Protein AF-A0A535I9R3-F1 (afdb_monomer)

Secondary structure (DSSP, 8-state):
-PPPEEEEE--SHHHHHHHHHHHHTT-S-EEEEEE-SSS-EEE-TT---HHHHHTT-----B----GGGSS-SEEEE-PPP-TTT-TTHHHHHHHHHHTT-EEEE--HHHHHHHHHHHHHHHHHTT--EE-GGGSSTT--HHHIIIII-SS----EEEE---HHHHHHHHHHTTT--HHHHHHHHHHTTSS-SS-HHHHTTHHHHHHHHHHHHHHH-----GGGSEE--GGGGTT---TT-EEEEEEEEEE--SSSS---EEEEEEEEEE-TTSTTTSHHHHHHHHHHHHHHTSPPPP---

Structure (mmCIF, N/CA/C/O backbone):
data_AF-A0A535I9R3-F1
#
_entry.id   AF-A0A535I9R3-F1
#
loop_
_atom_site.group_PDB
_atom_site.id
_atom_site.type_symbol
_atom_site.label_atom_id
_atom_site.label_alt_id
_atom_site.label_comp_id
_atom_site.label_asym_id
_atom_site.label_entity_id
_atom_site.label_seq_id
_atom_site.pdbx_PDB_ins_code
_atom_site.Cartn_x
_atom_site.Cartn_y
_atom_site.Cartn_z
_atom_site.occupancy
_atom_site.B_iso_or_equiv
_atom_site.auth_seq_id
_atom_site.auth_comp_id
_atom_site.auth_asym_id
_atom_site.auth_atom_id
_atom_site.pdbx_PDB_model_num
ATOM 1 N N . MET A 1 1 ? -22.080 13.991 16.538 1.00 54.19 1 MET A N 1
ATOM 2 C CA . MET A 1 1 ? -21.565 12.843 15.757 1.00 54.19 1 MET A CA 1
ATOM 3 C C . MET A 1 1 ? -20.163 12.527 16.248 1.00 54.19 1 MET A C 1
ATOM 5 O O . MET A 1 1 ? -19.372 13.454 16.387 1.00 54.19 1 MET A O 1
ATOM 9 N N . THR A 1 2 ? -19.869 11.272 16.581 1.00 81.12 2 THR A N 1
ATOM 10 C CA . THR A 1 2 ? -18.526 10.846 17.002 1.00 81.12 2 THR A CA 1
ATOM 11 C C . THR A 1 2 ? -17.566 10.904 15.810 1.00 81.12 2 THR A C 1
ATOM 13 O O . THR A 1 2 ? -17.917 10.502 14.702 1.00 81.12 2 THR A O 1
ATOM 16 N N . ARG A 1 3 ? -16.368 11.466 16.008 1.00 90.31 3 ARG A N 1
ATOM 17 C CA . ARG A 1 3 ? -15.337 11.535 14.959 1.00 90.31 3 ARG A CA 1
ATOM 18 C C . ARG A 1 3 ? -14.731 10.141 14.741 1.00 90.31 3 ARG A C 1
ATOM 20 O O . ARG A 1 3 ? -14.378 9.518 15.744 1.00 90.31 3 ARG A O 1
ATOM 27 N N . PRO A 1 4 ? -14.564 9.654 13.496 1.00 95.75 4 PRO A N 1
ATOM 28 C CA . PRO A 1 4 ? -13.945 8.354 13.264 1.00 95.75 4 PRO A CA 1
ATOM 29 C C . PRO A 1 4 ? -12.487 8.331 13.730 1.00 95.75 4 PRO A C 1
ATOM 31 O O . PRO A 1 4 ? -11.730 9.288 13.529 1.00 95.75 4 PRO A O 1
ATOM 34 N N . ARG A 1 5 ? -12.092 7.220 14.345 1.00 98.06 5 ARG A N 1
ATOM 35 C CA . ARG A 1 5 ? -10.779 7.029 14.959 1.00 98.06 5 ARG A CA 1
ATOM 36 C C . ARG A 1 5 ? -9.829 6.297 14.015 1.00 98.06 5 ARG A C 1
ATOM 38 O O . ARG A 1 5 ? -10.184 5.256 13.462 1.00 98.06 5 ARG A O 1
ATOM 45 N N . LEU A 1 6 ? -8.616 6.816 13.857 1.00 98.38 6 LEU A N 1
ATOM 46 C CA . LEU A 1 6 ? -7.577 6.254 12.997 1.00 98.38 6 LEU A CA 1
ATOM 47 C C . LEU A 1 6 ? -6.462 5.610 13.822 1.00 98.38 6 LEU A C 1
ATOM 49 O O . LEU A 1 6 ? -5.937 6.223 14.753 1.00 98.38 6 LEU A O 1
ATOM 53 N N . ALA A 1 7 ? -6.027 4.431 13.391 1.00 98.44 7 ALA A N 1
ATOM 54 C CA . ALA A 1 7 ? -4.745 3.854 13.768 1.00 98.44 7 ALA A CA 1
ATOM 55 C C . ALA A 1 7 ? -3.775 3.949 12.586 1.00 98.44 7 ALA A C 1
ATOM 57 O O . ALA A 1 7 ? -4.049 3.397 11.525 1.00 98.44 7 ALA A O 1
ATOM 58 N N . LEU A 1 8 ? -2.644 4.635 12.752 1.00 98.31 8 LEU A N 1
ATOM 59 C CA . LEU A 1 8 ? -1.597 4.729 11.733 1.00 98.31 8 LEU A CA 1
ATOM 60 C C . LEU A 1 8 ? -0.499 3.706 12.036 1.00 98.31 8 LEU A C 1
ATOM 62 O O . LEU A 1 8 ? 0.242 3.859 13.006 1.00 98.31 8 LEU A O 1
ATOM 66 N N . VAL A 1 9 ? -0.368 2.668 11.214 1.00 97.88 9 VAL A N 1
ATOM 67 C CA . VAL A 1 9 ? 0.670 1.643 11.376 1.00 97.88 9 VAL A CA 1
ATOM 68 C C . VAL A 1 9 ? 1.704 1.818 10.273 1.00 97.88 9 VAL A C 1
ATOM 70 O O . VAL A 1 9 ? 1.450 1.575 9.099 1.00 97.88 9 VAL A O 1
ATOM 73 N N . GLY A 1 10 ? 2.875 2.305 10.675 1.00 95.81 10 GLY A N 1
ATOM 74 C CA . GLY A 1 10 ? 3.864 2.950 9.821 1.00 95.81 10 GLY A CA 1
ATOM 75 C C . GLY A 1 10 ? 3.799 4.475 9.965 1.00 95.81 10 GLY A C 1
ATOM 76 O O . GLY A 1 10 ? 2.743 5.090 9.864 1.00 95.81 10 GLY A O 1
ATOM 77 N N . PHE A 1 11 ? 4.949 5.113 10.197 1.00 95.62 11 PHE A N 1
ATOM 78 C CA . PHE A 1 11 ? 5.037 6.574 10.349 1.00 95.62 11 PHE A CA 1
ATOM 79 C C . PHE A 1 11 ? 6.274 7.160 9.647 1.00 95.62 11 PHE A C 1
ATOM 81 O O . PHE A 1 11 ? 6.992 8.023 10.158 1.00 95.62 11 PHE A O 1
ATOM 88 N N . GLY A 1 12 ? 6.549 6.629 8.451 1.00 92.81 12 GLY A N 1
ATOM 89 C CA . GLY A 1 12 ? 7.593 7.109 7.544 1.00 92.81 12 GLY A CA 1
ATOM 90 C C . GLY A 1 12 ? 7.192 8.386 6.794 1.00 92.81 12 GLY A C 1
ATOM 91 O O . GLY A 1 12 ? 6.404 9.196 7.280 1.00 92.81 12 GLY A O 1
ATOM 92 N N . SER A 1 13 ? 7.722 8.572 5.583 1.00 91.44 13 SER A N 1
ATOM 93 C CA . SER A 1 13 ? 7.412 9.729 4.725 1.00 91.44 13 SER A CA 1
ATOM 94 C C . SER A 1 13 ? 5.908 9.884 4.469 1.00 91.44 13 SER A C 1
ATOM 96 O O . SER A 1 13 ? 5.367 10.967 4.690 1.00 91.44 13 SER A O 1
ATOM 98 N N . VAL A 1 14 ? 5.233 8.795 4.086 1.00 93.19 14 VAL A N 1
ATOM 99 C CA . VAL A 1 14 ? 3.789 8.765 3.804 1.00 93.19 14 VAL A CA 1
ATOM 100 C C . VAL A 1 14 ? 2.970 9.078 5.057 1.00 93.19 14 VAL A C 1
ATOM 102 O O . VAL A 1 14 ? 2.100 9.942 5.013 1.00 93.19 14 VAL A O 1
ATOM 105 N N . GLY A 1 15 ? 3.285 8.452 6.196 1.00 95.50 15 GLY A N 1
ATOM 106 C CA . GLY A 1 15 ? 2.550 8.668 7.450 1.00 95.50 15 GLY A CA 1
ATOM 107 C C . GLY A 1 15 ? 2.677 10.092 7.977 1.00 95.50 15 GLY A C 1
ATOM 108 O O . GLY A 1 15 ? 1.679 10.706 8.348 1.00 95.50 15 GLY A O 1
ATOM 109 N N . ARG A 1 16 ? 3.881 10.672 7.911 1.00 95.94 16 ARG A N 1
ATOM 110 C CA . ARG A 1 16 ? 4.103 12.082 8.261 1.00 95.94 16 ARG A CA 1
ATOM 111 C C . ARG A 1 16 ? 3.396 13.036 7.299 1.00 95.94 16 ARG A C 1
ATOM 113 O O . ARG A 1 16 ? 2.886 14.064 7.734 1.00 95.94 16 ARG A O 1
ATOM 120 N N . ALA A 1 17 ? 3.368 12.729 6.002 1.00 96.12 17 ALA A N 1
ATOM 121 C CA . ALA A 1 17 ? 2.637 13.533 5.022 1.00 96.12 17 ALA A CA 1
ATOM 122 C C . ALA A 1 17 ? 1.123 13.494 5.278 1.00 96.12 17 ALA A C 1
ATOM 124 O O . ALA A 1 17 ? 0.488 14.547 5.301 1.00 96.12 17 ALA A O 1
ATOM 125 N N . LEU A 1 18 ? 0.570 12.309 5.560 1.00 96.62 18 LEU A N 1
ATOM 126 C CA . LEU A 1 18 ? -0.826 12.146 5.960 1.00 96.62 18 LEU A CA 1
ATOM 127 C C . LEU A 1 18 ? -1.132 12.930 7.241 1.00 96.62 18 LEU A C 1
ATOM 129 O O . LEU A 1 18 ? -2.090 13.693 7.258 1.00 96.62 18 LEU A O 1
ATOM 133 N N . ALA A 1 19 ? -0.298 12.818 8.279 1.00 97.25 19 ALA A N 1
ATOM 134 C CA . ALA A 1 19 ? -0.482 13.560 9.526 1.00 97.25 19 ALA A CA 1
ATOM 135 C C . ALA A 1 19 ? -0.514 15.083 9.305 1.00 97.25 19 ALA A C 1
ATOM 137 O O . ALA A 1 19 ? -1.407 15.762 9.808 1.00 97.25 19 ALA A O 1
ATOM 138 N N . ARG A 1 20 ? 0.405 15.619 8.488 1.00 97.56 20 ARG A N 1
ATOM 139 C CA . ARG A 1 20 ? 0.393 17.042 8.105 1.00 97.56 20 ARG A CA 1
ATOM 140 C C . ARG A 1 20 ? -0.879 17.424 7.354 1.00 97.56 20 ARG A C 1
ATOM 142 O O . ARG A 1 20 ? -1.436 18.482 7.619 1.00 97.56 20 ARG A O 1
ATOM 149 N N . MET A 1 21 ? -1.344 16.576 6.437 1.00 96.88 21 MET A N 1
ATOM 150 C CA . MET A 1 21 ? -2.569 16.825 5.679 1.00 96.88 21 MET A CA 1
ATOM 151 C C . MET A 1 21 ? -3.803 16.831 6.587 1.00 96.88 21 MET A C 1
ATOM 153 O O . MET A 1 21 ? -4.637 17.723 6.455 1.00 96.88 21 MET A O 1
ATOM 157 N N . LEU A 1 22 ? -3.909 15.885 7.525 1.00 96.75 22 LEU A N 1
ATOM 158 C CA . LEU A 1 22 ? -5.012 15.822 8.491 1.00 96.75 22 LEU A CA 1
ATOM 159 C C . LEU A 1 22 ? -5.092 17.101 9.335 1.00 96.75 22 LEU A C 1
ATOM 161 O O . LEU A 1 22 ? -6.179 17.653 9.489 1.00 96.75 22 LEU A O 1
ATOM 165 N N . LEU A 1 23 ? -3.947 17.604 9.812 1.00 96.31 23 LEU A N 1
ATOM 166 C CA . LEU A 1 23 ? -3.864 18.871 10.544 1.00 96.31 23 LEU A CA 1
ATOM 167 C C . LEU A 1 23 ? -4.239 20.071 9.666 1.00 96.31 23 LEU A C 1
ATOM 169 O O . LEU A 1 23 ? -5.089 20.870 10.048 1.00 96.31 23 LEU A O 1
ATOM 173 N N . ALA A 1 24 ? -3.637 20.182 8.479 1.00 97.25 24 ALA A N 1
ATOM 174 C CA . ALA A 1 24 ? -3.829 21.327 7.588 1.00 97.25 24 ALA A CA 1
ATOM 175 C C . ALA A 1 24 ? -5.268 21.447 7.067 1.00 97.25 24 ALA A C 1
ATOM 177 O O . ALA A 1 24 ? -5.754 22.549 6.840 1.00 97.25 24 ALA A O 1
ATOM 178 N N . THR A 1 25 ? -5.943 20.315 6.866 1.00 96.56 25 THR A N 1
ATOM 179 C CA . THR A 1 25 ? -7.327 20.271 6.366 1.00 96.56 25 THR A CA 1
ATOM 180 C C . THR A 1 25 ? -8.368 20.240 7.479 1.00 96.56 25 THR A C 1
ATOM 182 O O . THR A 1 25 ? -9.558 20.256 7.179 1.00 96.56 25 THR A O 1
ATOM 185 N N . GLN A 1 26 ? -7.940 20.165 8.747 1.00 93.00 26 GLN A N 1
ATOM 186 C CA . GLN A 1 26 ? -8.820 19.958 9.901 1.00 93.00 26 GLN A CA 1
ATOM 187 C C . GLN A 1 26 ? -9.790 18.786 9.683 1.00 93.00 26 GLN A C 1
ATOM 189 O O . GLN A 1 26 ? -10.975 18.858 10.019 1.00 93.00 26 GLN A O 1
ATOM 194 N N . ALA A 1 27 ? -9.285 17.705 9.080 1.00 92.75 27 ALA A N 1
ATOM 195 C CA . ALA A 1 27 ? -10.104 16.560 8.723 1.00 92.75 27 ALA A CA 1
ATOM 196 C C . ALA A 1 27 ? -10.809 15.996 9.973 1.00 92.75 27 ALA A C 1
ATOM 198 O O . ALA A 1 27 ? -10.215 15.971 11.055 1.00 92.75 27 ALA A O 1
ATOM 199 N N . PRO A 1 28 ? -12.055 15.505 9.856 1.00 94.62 28 PRO A N 1
ATOM 200 C CA . PRO A 1 28 ? -12.894 15.144 11.000 1.00 94.62 28 PRO A CA 1
ATOM 201 C C . PRO A 1 28 ? -12.507 13.799 11.647 1.00 94.62 28 PRO A C 1
ATOM 203 O O . PRO A 1 28 ? -13.370 13.072 12.128 1.00 94.62 28 PRO A O 1
ATOM 206 N N . PHE A 1 29 ? -11.219 13.461 11.665 1.00 95.88 29 PHE A N 1
ATOM 207 C CA . PHE A 1 29 ? -10.666 12.221 12.196 1.00 95.88 29 PHE A CA 1
ATOM 208 C C . PHE A 1 29 ? -9.899 12.463 13.494 1.00 95.88 29 PHE A C 1
ATOM 210 O O . PHE A 1 29 ? -9.306 13.522 13.693 1.00 95.88 29 PHE A O 1
ATOM 217 N N . VAL A 1 30 ? -9.864 11.454 14.361 1.00 96.69 30 VAL A N 1
ATOM 218 C CA . VAL A 1 30 ? -9.026 11.452 15.567 1.00 96.69 30 VAL A CA 1
ATOM 219 C C . VAL A 1 30 ? -8.010 10.329 15.445 1.00 96.69 30 VAL A C 1
ATOM 221 O O . VAL A 1 30 ? -8.388 9.170 15.331 1.00 96.69 30 VAL A O 1
ATOM 224 N N . VAL A 1 31 ? -6.715 10.638 15.466 1.00 97.69 31 VAL A N 1
ATOM 225 C CA . VAL A 1 31 ? -5.682 9.592 15.478 1.00 97.69 31 VAL A CA 1
ATOM 226 C C . VAL A 1 31 ? -5.531 9.081 16.902 1.00 97.69 31 VAL A C 1
ATOM 228 O O . VAL A 1 31 ? -5.131 9.839 17.772 1.00 97.69 31 VAL A O 1
ATOM 231 N N . THR A 1 32 ? -5.854 7.817 17.155 1.00 97.50 32 THR A N 1
ATOM 232 C CA . THR A 1 32 ? -5.803 7.208 18.496 1.00 97.50 32 THR A CA 1
ATOM 233 C C . THR A 1 32 ? -4.629 6.258 18.669 1.00 97.50 32 THR A C 1
ATOM 235 O O . THR A 1 32 ? -4.285 5.910 19.797 1.00 97.50 32 THR A O 1
ATOM 238 N N . ALA A 1 33 ? -3.985 5.854 17.574 1.00 97.50 33 ALA A N 1
ATOM 239 C CA . ALA A 1 33 ? -2.797 5.020 17.609 1.00 97.50 33 ALA A CA 1
ATOM 240 C C . ALA A 1 33 ? -1.810 5.390 16.500 1.00 97.50 33 ALA A C 1
ATOM 242 O O . ALA A 1 33 ? -2.207 5.639 15.361 1.00 97.50 33 ALA A O 1
ATOM 243 N N . ILE A 1 34 ? -0.519 5.376 16.827 1.00 97.25 34 ILE A N 1
ATOM 244 C CA . ILE A 1 34 ? 0.582 5.449 15.863 1.00 97.25 34 ILE A CA 1
ATOM 245 C C . ILE A 1 34 ? 1.589 4.365 16.228 1.00 97.25 34 ILE A C 1
ATOM 247 O O . ILE A 1 34 ? 2.173 4.413 17.306 1.00 97.25 34 ILE A O 1
ATOM 251 N N . GLY A 1 35 ? 1.799 3.401 15.336 1.00 95.31 35 GLY A N 1
ATOM 252 C CA . GLY A 1 35 ? 2.743 2.299 15.502 1.00 95.31 35 GLY A CA 1
ATOM 253 C C . GLY A 1 35 ? 3.875 2.363 14.488 1.00 95.31 35 GLY A C 1
ATOM 254 O O . GLY A 1 35 ? 3.660 2.661 13.316 1.00 95.31 35 GLY A O 1
ATOM 255 N N . THR A 1 36 ? 5.098 2.054 14.907 1.00 92.94 36 THR A N 1
ATOM 256 C CA . THR A 1 36 ? 6.253 1.930 14.011 1.00 92.94 36 THR A CA 1
ATOM 257 C C . THR A 1 36 ? 7.086 0.708 14.372 1.00 92.94 36 THR A C 1
ATOM 259 O O . THR A 1 36 ? 7.098 0.279 15.521 1.00 92.94 36 THR A O 1
ATOM 262 N N . ARG A 1 37 ? 7.839 0.181 13.400 1.00 87.12 37 ARG A N 1
ATOM 263 C CA . ARG A 1 37 ? 8.756 -0.945 13.630 1.00 87.12 37 ARG A CA 1
ATOM 264 C C . ARG A 1 37 ? 9.889 -0.601 14.606 1.00 87.12 37 ARG A C 1
ATOM 266 O O . ARG A 1 37 ? 10.273 -1.446 15.398 1.00 87.12 37 ARG A O 1
ATOM 273 N N . SER A 1 38 ? 10.440 0.613 14.520 1.00 85.62 38 SER A N 1
ATOM 274 C CA . SER A 1 38 ? 11.694 0.978 15.205 1.00 85.62 38 SER A CA 1
ATOM 275 C C . SER A 1 38 ? 11.518 1.847 16.451 1.00 85.62 38 SER A C 1
ATOM 277 O O . SER A 1 38 ? 12.413 1.873 17.280 1.00 85.62 38 SER A O 1
ATOM 279 N N . HIS A 1 39 ? 10.393 2.549 16.600 1.00 87.19 39 HIS A N 1
ATOM 280 C CA . HIS A 1 39 ? 10.160 3.486 17.708 1.00 87.19 39 HIS A CA 1
ATOM 281 C C . HIS A 1 39 ? 8.925 3.095 18.532 1.00 87.19 39 HIS A C 1
ATOM 283 O O . HIS A 1 39 ? 8.289 3.954 19.135 1.00 87.19 39 HIS A O 1
ATOM 289 N N . GLY A 1 40 ? 8.510 1.828 18.489 1.00 91.81 40 GLY A N 1
ATOM 290 C CA . GLY A 1 40 ? 7.310 1.354 19.177 1.00 91.81 40 GLY A CA 1
ATOM 291 C C . GLY A 1 40 ? 6.025 2.057 18.727 1.00 91.81 40 GLY A C 1
ATOM 292 O O . GLY A 1 40 ? 5.919 2.551 17.596 1.00 91.81 40 GLY A O 1
ATOM 293 N N . ALA A 1 41 ? 5.047 2.081 19.626 1.00 94.94 41 ALA A N 1
ATOM 294 C CA . ALA A 1 41 ? 3.708 2.592 19.404 1.00 94.94 41 ALA A CA 1
ATOM 295 C C . ALA A 1 41 ? 3.230 3.508 20.535 1.00 94.94 41 ALA A C 1
ATOM 297 O O . ALA A 1 41 ? 3.499 3.263 21.711 1.00 94.94 41 ALA A O 1
ATOM 298 N N . VAL A 1 42 ? 2.457 4.523 20.159 1.00 95.75 42 VAL A N 1
ATOM 299 C CA . VAL A 1 42 ? 1.692 5.389 21.060 1.00 95.75 42 VAL A CA 1
ATOM 300 C C . VAL A 1 42 ? 0.220 5.091 20.821 1.00 95.75 42 VAL A C 1
ATOM 302 O O . VAL A 1 42 ? -0.219 5.049 19.673 1.00 95.75 42 VAL A O 1
ATOM 305 N N . VAL A 1 43 ? -0.544 4.870 21.890 1.00 95.69 43 VAL A N 1
ATOM 306 C CA . VAL A 1 43 ? -1.984 4.589 21.809 1.00 95.69 43 VAL A CA 1
ATOM 307 C C . VAL A 1 43 ? -2.691 5.360 22.915 1.00 95.69 43 VAL A C 1
ATOM 309 O O . VAL A 1 43 ? -2.363 5.166 24.088 1.00 95.69 43 VAL A O 1
ATOM 312 N N . HIS A 1 44 ? -3.647 6.206 22.533 1.00 94.75 44 HIS A N 1
ATOM 313 C CA . HIS A 1 44 ? -4.385 7.101 23.417 1.00 94.75 44 HIS A CA 1
ATOM 314 C C . HIS A 1 44 ? -5.851 7.225 22.966 1.00 94.75 44 HIS A C 1
ATOM 316 O O . HIS A 1 44 ? -6.138 7.707 21.869 1.00 94.75 44 HIS A O 1
ATOM 322 N N . HIS A 1 45 ? -6.794 6.805 23.819 1.00 91.25 45 HIS A N 1
ATOM 323 C CA . HIS A 1 45 ? -8.231 6.781 23.497 1.00 91.25 45 HIS A CA 1
ATOM 324 C C . HIS A 1 45 ? -8.809 8.171 23.197 1.00 91.25 45 HIS A C 1
ATOM 326 O O . HIS A 1 45 ? -9.682 8.292 22.341 1.00 91.25 45 HIS A O 1
ATOM 332 N N . GLY A 1 46 ? -8.302 9.212 23.869 1.00 90.56 46 GLY A N 1
ATOM 333 C CA . GLY A 1 46 ? -8.720 10.603 23.659 1.00 90.56 46 GLY A CA 1
ATOM 334 C C . GLY A 1 46 ? -8.136 11.256 22.402 1.00 90.56 46 GLY A C 1
ATOM 335 O O . GLY A 1 46 ? -8.455 12.403 22.112 1.00 90.56 46 GLY A O 1
ATOM 336 N N . GLY A 1 47 ? -7.290 10.539 21.656 1.00 94.50 47 GLY A N 1
ATOM 337 C CA . GLY A 1 47 ? -6.571 11.064 20.500 1.00 94.50 47 GLY A CA 1
ATOM 338 C C . GLY A 1 47 ? -5.133 11.469 20.815 1.00 94.50 47 GLY A C 1
ATOM 339 O O . GLY A 1 47 ? -4.772 11.717 21.962 1.00 94.50 47 GLY A O 1
ATOM 340 N N . ILE A 1 48 ? -4.308 11.494 19.778 1.00 94.81 48 ILE A N 1
ATOM 341 C CA . ILE A 1 48 ? -2.890 11.836 19.799 1.00 94.81 48 ILE A CA 1
ATOM 342 C C . ILE A 1 48 ? -2.731 13.189 19.115 1.00 94.81 48 ILE A C 1
ATOM 344 O O . ILE A 1 48 ? -3.215 13.385 17.996 1.00 94.81 48 ILE A O 1
ATOM 348 N N . ASP A 1 49 ? -2.008 14.101 19.759 1.00 94.25 49 ASP A N 1
ATOM 349 C CA . ASP A 1 49 ? -1.622 15.357 19.130 1.00 94.25 49 ASP A CA 1
ATOM 350 C C . ASP A 1 49 ? -0.540 15.104 18.068 1.00 94.25 49 ASP A C 1
ATOM 352 O O . ASP A 1 49 ? 0.630 14.834 18.357 1.00 94.25 49 ASP A O 1
ATOM 356 N N . LEU A 1 50 ? -0.954 15.182 16.803 1.00 95.31 50 LEU A N 1
ATOM 357 C CA . LEU A 1 50 ? -0.068 14.988 15.662 1.00 95.31 50 LEU A CA 1
ATOM 358 C C . LEU A 1 50 ? 1.005 16.077 15.558 1.00 95.31 50 LEU A C 1
ATOM 360 O O . LEU A 1 50 ? 2.052 15.810 14.970 1.00 95.31 50 LEU A O 1
ATOM 364 N N . SER A 1 51 ? 0.777 17.279 16.097 1.00 95.06 51 SER A N 1
ATOM 365 C CA . SER A 1 51 ? 1.756 18.368 16.045 1.00 95.06 51 SER A CA 1
ATOM 366 C C . SER A 1 51 ? 2.987 18.050 16.897 1.00 95.06 51 SER A C 1
ATOM 368 O O . SER A 1 51 ? 4.108 18.186 16.409 1.00 95.06 51 SER A O 1
ATOM 370 N N . LEU A 1 52 ? 2.783 17.490 18.095 1.00 93.00 52 LEU A N 1
ATOM 371 C CA . LEU A 1 52 ? 3.853 17.018 18.980 1.00 93.00 52 LEU A CA 1
ATOM 372 C C . LEU A 1 52 ? 4.642 15.871 18.340 1.00 93.00 52 LEU A C 1
ATOM 374 O O . LEU A 1 52 ? 5.870 15.897 18.277 1.00 93.00 52 LEU A O 1
ATOM 378 N N . ILE A 1 53 ? 3.935 14.890 17.772 1.00 91.88 53 ILE A N 1
ATOM 379 C CA . ILE A 1 53 ? 4.567 13.769 17.065 1.00 91.88 53 ILE A CA 1
ATOM 380 C C . ILE A 1 53 ? 5.418 14.262 15.881 1.00 91.88 53 ILE A C 1
ATOM 382 O O . ILE A 1 53 ? 6.526 13.770 15.661 1.00 91.88 53 ILE A O 1
ATOM 386 N N . LEU A 1 54 ? 4.915 15.221 15.098 1.00 93.31 54 LEU A N 1
ATOM 387 C CA . LEU A 1 54 ? 5.627 15.781 13.945 1.00 93.31 54 LEU A CA 1
ATOM 388 C C . LEU A 1 54 ? 6.808 16.674 14.344 1.00 93.31 54 LEU A C 1
ATOM 390 O O . LEU A 1 54 ? 7.768 16.748 13.577 1.00 93.31 54 LEU A O 1
ATOM 394 N N . ALA A 1 55 ? 6.747 17.313 15.515 1.00 92.94 55 ALA A N 1
ATOM 395 C CA . ALA A 1 55 ? 7.846 18.072 16.109 1.00 92.94 55 ALA A CA 1
ATOM 396 C C . ALA A 1 55 ? 8.954 17.173 16.687 1.00 92.94 55 ALA A C 1
ATOM 398 O O . ALA A 1 55 ? 10.013 17.670 17.060 1.00 92.94 55 ALA A O 1
ATOM 399 N N . GLY A 1 56 ? 8.739 15.852 16.732 1.00 86.00 56 GLY A N 1
ATOM 400 C CA . GLY A 1 56 ? 9.701 14.899 17.279 1.00 86.00 56 GLY A CA 1
ATOM 401 C C . GLY A 1 56 ? 9.669 14.806 18.802 1.00 86.00 56 GLY A C 1
ATOM 402 O O . GLY A 1 56 ? 10.614 14.284 19.386 1.00 86.00 56 GLY A O 1
ATOM 403 N N . THR A 1 57 ? 8.601 15.288 19.446 1.00 82.88 57 THR A N 1
ATOM 404 C CA . THR A 1 57 ? 8.400 15.119 20.887 1.00 82.88 57 THR A CA 1
ATOM 405 C C . THR A 1 57 ? 8.385 13.634 21.233 1.00 82.88 57 THR A C 1
ATOM 407 O O . THR A 1 57 ? 7.665 12.847 20.604 1.00 82.88 57 THR A O 1
ATOM 410 N N . ASP A 1 58 ? 9.174 13.246 22.234 1.00 76.44 58 ASP A N 1
ATOM 411 C CA . ASP A 1 58 ? 9.160 11.871 22.706 1.00 76.44 58 ASP A CA 1
ATOM 412 C C . ASP A 1 58 ? 7.916 11.633 23.562 1.00 76.44 58 ASP A C 1
ATOM 414 O O . ASP A 1 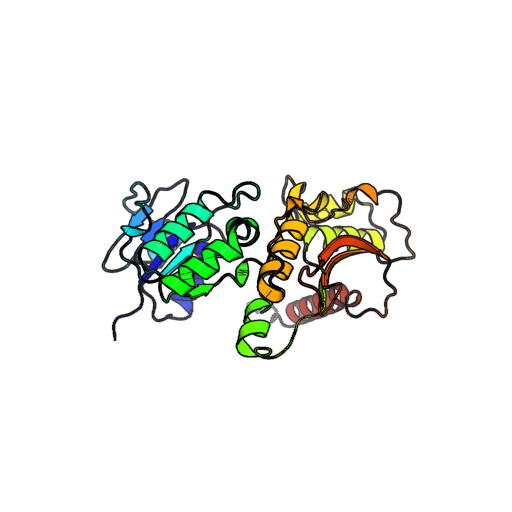58 ? 7.669 12.321 24.552 1.00 76.44 58 ASP A O 1
ATOM 418 N N . LEU A 1 59 ? 7.094 10.683 23.131 1.00 75.62 59 LEU A N 1
ATOM 419 C CA . LEU A 1 59 ? 5.913 10.239 23.860 1.00 75.62 59 LEU A CA 1
ATOM 420 C C . LEU A 1 59 ? 6.179 8.824 24.376 1.00 75.62 59 LEU A C 1
ATOM 422 O O . LEU A 1 59 ? 6.893 8.079 23.703 1.00 75.62 59 LEU A O 1
ATOM 426 N N . PRO A 1 60 ? 5.577 8.407 25.504 1.00 80.00 60 PRO A N 1
ATOM 427 C CA . PRO A 1 60 ? 5.724 7.048 26.011 1.00 80.00 60 PRO A CA 1
ATOM 428 C C . PRO A 1 60 ? 5.384 6.005 24.940 1.00 80.00 60 PRO A C 1
ATOM 430 O O . PRO A 1 60 ? 4.258 5.941 24.437 1.00 80.00 60 PRO A O 1
ATOM 433 N N . ARG A 1 61 ? 6.379 5.191 24.580 1.00 86.00 61 ARG A N 1
ATOM 434 C CA . ARG A 1 61 ? 6.278 4.168 23.535 1.00 86.00 61 ARG A CA 1
ATOM 435 C C . ARG A 1 61 ? 6.180 2.787 24.160 1.00 86.00 61 ARG A C 1
ATOM 437 O O . ARG A 1 61 ? 6.919 2.448 25.076 1.00 86.00 61 ARG A O 1
ATOM 444 N N . ARG A 1 62 ? 5.285 1.972 23.614 1.00 90.12 62 ARG A N 1
ATOM 445 C CA . ARG A 1 62 ? 5.112 0.554 23.956 1.00 90.12 62 ARG A CA 1
ATOM 446 C C . ARG A 1 62 ? 5.247 -0.320 22.717 1.00 90.12 62 ARG A C 1
ATOM 448 O O . ARG A 1 62 ? 5.327 0.190 21.600 1.00 90.12 62 ARG A O 1
ATOM 455 N N . ALA A 1 63 ? 5.260 -1.636 22.898 1.00 91.94 63 ALA A N 1
ATOM 456 C CA . ALA A 1 63 ? 5.076 -2.550 21.776 1.00 91.94 63 ALA A CA 1
ATOM 457 C C . ALA A 1 63 ? 3.753 -2.232 21.056 1.00 91.94 63 ALA A C 1
ATOM 459 O O . ALA A 1 63 ? 2.773 -1.840 21.696 1.00 91.94 63 ALA A O 1
ATOM 460 N N . LEU A 1 64 ? 3.736 -2.371 19.728 1.00 92.25 64 LEU A N 1
ATOM 461 C CA . LEU A 1 64 ? 2.508 -2.256 18.945 1.00 92.25 64 LEU A CA 1
ATOM 462 C C . LEU A 1 64 ? 1.584 -3.415 19.346 1.00 92.25 64 LEU A C 1
ATOM 464 O O . LEU A 1 64 ? 1.967 -4.564 19.121 1.00 92.25 64 LEU A O 1
ATOM 468 N N . PRO A 1 65 ? 0.418 -3.153 19.964 1.00 93.69 65 PRO A N 1
ATOM 469 C CA . PRO A 1 65 ? -0.523 -4.222 20.266 1.00 93.69 65 PRO A CA 1
ATOM 470 C C . PRO A 1 65 ? -1.097 -4.816 18.967 1.00 93.69 65 PRO A C 1
ATOM 472 O O . PRO A 1 65 ? -1.025 -4.164 17.917 1.00 93.69 65 PRO A O 1
ATOM 475 N N . PRO A 1 66 ? -1.693 -6.021 19.029 1.00 95.88 66 PRO A N 1
ATOM 476 C CA . PRO A 1 66 ? -2.472 -6.583 17.927 1.00 95.88 66 PRO A CA 1
ATOM 477 C C . PRO A 1 66 ? -3.492 -5.580 17.386 1.00 95.88 66 PRO A C 1
ATOM 479 O O . PRO A 1 66 ? -4.042 -4.773 18.141 1.00 95.88 66 PRO A O 1
ATOM 482 N N . MET A 1 67 ? -3.792 -5.632 16.084 1.00 97.44 67 MET A N 1
ATOM 483 C CA . MET A 1 67 ? -4.633 -4.593 15.465 1.00 97.44 67 MET A CA 1
ATOM 484 C C . MET A 1 67 ? -6.039 -4.562 16.064 1.00 97.44 67 MET A C 1
ATOM 486 O O . MET A 1 67 ? -6.630 -3.495 16.202 1.00 97.44 67 MET A O 1
ATOM 490 N N . ARG A 1 68 ? -6.539 -5.731 16.477 1.00 94.88 68 ARG A N 1
ATOM 491 C CA . ARG A 1 68 ? -7.837 -5.908 17.142 1.00 94.88 68 ARG A CA 1
ATOM 492 C C . ARG A 1 68 ? -7.969 -5.183 18.486 1.00 94.88 68 ARG A C 1
ATOM 494 O O . ARG A 1 68 ? -9.088 -4.912 18.902 1.00 94.88 68 ARG A O 1
ATOM 501 N N . ASP A 1 69 ? -6.851 -4.864 19.137 1.00 96.31 69 ASP A N 1
ATOM 502 C CA . ASP A 1 69 ? -6.824 -4.211 20.451 1.00 96.31 69 ASP A CA 1
ATOM 503 C C . ASP A 1 69 ? -6.642 -2.686 20.327 1.00 96.31 69 ASP A C 1
ATOM 505 O O . ASP A 1 69 ? -6.620 -1.959 21.324 1.00 96.31 69 ASP A O 1
ATOM 509 N N . LEU A 1 70 ? -6.494 -2.169 19.100 1.00 96.88 70 LEU A N 1
ATOM 510 C CA . LEU A 1 70 ? -6.351 -0.740 18.858 1.00 96.88 70 LEU A CA 1
ATOM 511 C C . LEU A 1 70 ? -7.708 -0.033 18.988 1.00 96.88 70 LEU A C 1
ATOM 513 O O . LEU A 1 70 ? -8.695 -0.464 18.391 1.00 96.88 70 LEU A O 1
ATOM 517 N N . PRO A 1 71 ? -7.783 1.112 19.690 1.00 96.38 71 PRO A N 1
ATOM 518 C CA . PRO A 1 71 ? -9.021 1.868 19.838 1.00 96.38 71 PRO A CA 1
ATOM 519 C C . PRO A 1 71 ? -9.320 2.712 18.591 1.00 96.38 71 PRO A C 1
ATOM 521 O O . PRO A 1 71 ? -9.360 3.944 18.661 1.00 96.38 71 PRO A O 1
ATOM 524 N N . ALA A 1 72 ? -9.508 2.067 17.442 1.00 97.75 72 ALA A N 1
ATOM 525 C CA . ALA A 1 72 ? -9.699 2.719 16.153 1.00 97.75 72 ALA A CA 1
ATOM 526 C C . ALA A 1 72 ? -10.825 2.080 15.331 1.00 97.75 72 ALA A C 1
ATOM 528 O O . ALA A 1 72 ? -11.131 0.902 15.472 1.00 97.75 72 ALA A O 1
ATOM 529 N N . ASP A 1 73 ? -11.424 2.878 14.449 1.00 98.06 73 ASP A N 1
ATOM 530 C CA . ASP A 1 73 ? -12.463 2.438 13.510 1.00 98.06 73 ASP A CA 1
ATOM 531 C C . ASP A 1 73 ? -11.859 2.131 12.127 1.00 98.06 73 ASP A C 1
ATOM 533 O O . ASP A 1 73 ? -12.415 1.368 11.335 1.00 98.06 73 ASP A O 1
ATOM 537 N N . ILE A 1 74 ? -10.703 2.738 11.831 1.00 98.69 74 ILE A N 1
ATOM 538 C CA . ILE A 1 74 ? -9.996 2.626 10.557 1.00 98.69 74 ILE A CA 1
ATOM 539 C C . ILE A 1 74 ? -8.510 2.373 10.825 1.00 98.69 74 ILE A C 1
ATOM 541 O O . ILE A 1 74 ? -7.842 3.173 11.485 1.00 98.69 74 ILE A O 1
ATOM 545 N N . LEU A 1 75 ? -7.976 1.288 10.266 1.00 98.75 75 LEU A N 1
ATOM 546 C CA . LEU A 1 75 ? -6.539 1.054 10.173 1.00 98.75 75 LEU A CA 1
ATOM 547 C C . LEU A 1 75 ? -6.004 1.728 8.906 1.00 98.75 75 LEU A C 1
ATOM 549 O O . LEU A 1 75 ? -6.499 1.488 7.805 1.00 98.75 75 LEU A O 1
ATOM 553 N N . VAL A 1 76 ? -4.954 2.528 9.057 1.00 98.62 76 VAL A N 1
ATOM 554 C CA . VAL A 1 76 ? -4.135 3.040 7.960 1.00 98.62 76 VAL A CA 1
ATOM 555 C C . VAL A 1 76 ? -2.801 2.303 7.979 1.00 98.62 76 VAL A C 1
ATOM 557 O O . VAL A 1 76 ? -1.937 2.576 8.812 1.00 98.62 76 VAL A O 1
ATOM 560 N N . GLU A 1 77 ? -2.641 1.354 7.064 1.00 98.31 77 GLU A N 1
ATOM 561 C CA . GLU A 1 77 ? -1.471 0.486 6.968 1.00 98.31 77 GLU A CA 1
ATOM 562 C C . GLU A 1 77 ? -0.493 1.038 5.916 1.00 98.31 77 GLU A C 1
ATOM 564 O O . GLU A 1 77 ? -0.776 1.113 4.719 1.00 98.31 77 GLU A O 1
ATOM 569 N N . ILE A 1 78 ? 0.661 1.497 6.386 1.00 97.06 78 ILE A N 1
ATOM 570 C CA . ILE A 1 78 ? 1.686 2.192 5.600 1.00 97.06 78 ILE A CA 1
ATOM 571 C C . ILE A 1 78 ? 3.089 1.820 6.100 1.00 97.06 78 ILE A C 1
ATOM 573 O O . ILE A 1 78 ? 4.000 2.656 6.157 1.00 97.06 78 ILE A O 1
ATOM 577 N N . THR A 1 79 ? 3.261 0.563 6.516 1.00 96.44 79 THR A N 1
ATOM 578 C CA . THR A 1 79 ? 4.567 0.025 6.897 1.00 96.44 79 THR A CA 1
ATOM 579 C C . THR A 1 79 ? 5.476 -0.158 5.684 1.00 96.44 79 THR A C 1
ATOM 581 O O . THR A 1 79 ? 5.080 -0.003 4.527 1.00 96.44 79 THR A O 1
ATOM 584 N N . THR A 1 80 ? 6.745 -0.454 5.957 1.00 92.69 80 THR A N 1
ATOM 585 C CA . THR A 1 80 ? 7.716 -0.802 4.922 1.00 92.69 80 THR A CA 1
ATOM 586 C C . THR A 1 80 ? 7.269 -2.047 4.163 1.00 92.69 80 THR A C 1
ATOM 588 O O . THR A 1 80 ? 6.798 -3.014 4.756 1.00 92.69 80 THR A O 1
ATOM 591 N N . LEU A 1 81 ? 7.455 -2.028 2.850 1.00 91.44 81 LEU A N 1
ATOM 592 C CA . LEU A 1 81 ? 7.089 -3.126 1.968 1.00 91.44 81 LEU A CA 1
ATOM 593 C C . LEU A 1 81 ? 8.029 -4.333 2.132 1.00 91.44 81 LEU A C 1
ATOM 595 O O . LEU A 1 81 ? 9.234 -4.193 1.947 1.00 91.44 81 LEU A O 1
ATOM 599 N N . GLU A 1 82 ? 7.463 -5.524 2.328 1.00 91.81 82 GLU A N 1
ATOM 600 C CA . GLU A 1 82 ? 8.107 -6.813 2.033 1.00 91.81 82 GLU A CA 1
ATOM 601 C C . GLU A 1 82 ? 7.354 -7.458 0.858 1.00 91.81 82 GLU A C 1
ATOM 603 O O . GLU A 1 82 ? 6.227 -7.937 1.020 1.00 91.81 82 GLU A O 1
ATOM 608 N N . PRO A 1 83 ? 7.915 -7.432 -0.360 1.00 85.31 83 PRO A N 1
ATOM 609 C CA . PRO A 1 83 ? 7.195 -7.849 -1.554 1.00 85.31 83 PRO A CA 1
ATOM 610 C C . PRO A 1 83 ? 7.018 -9.367 -1.666 1.00 85.31 83 PRO A C 1
ATOM 612 O O . PRO A 1 83 ? 6.180 -9.790 -2.460 1.00 85.31 83 PRO A O 1
ATOM 615 N N . ARG A 1 84 ? 7.768 -10.199 -0.924 1.00 88.06 84 ARG A N 1
ATOM 616 C CA . ARG A 1 84 ? 7.724 -11.673 -1.049 1.00 88.06 84 ARG A CA 1
ATOM 617 C C . ARG A 1 84 ? 6.641 -12.346 -0.224 1.00 88.06 84 ARG A C 1
ATOM 619 O O . ARG A 1 84 ? 6.102 -13.361 -0.641 1.00 88.06 84 ARG A O 1
ATOM 626 N N . THR A 1 85 ? 6.321 -11.793 0.934 1.00 93.62 85 THR A N 1
ATOM 627 C CA . THR A 1 85 ? 5.285 -12.351 1.812 1.00 93.62 85 THR A CA 1
ATOM 628 C C . THR A 1 85 ? 4.125 -11.383 1.995 1.00 93.62 85 THR A C 1
ATOM 630 O O . THR A 1 85 ? 3.007 -11.811 2.245 1.00 93.62 85 THR A O 1
ATOM 633 N N . GLY A 1 86 ? 4.362 -10.078 1.821 1.00 94.88 86 GLY A N 1
ATOM 634 C CA . GLY A 1 86 ? 3.416 -9.041 2.221 1.00 94.88 86 GLY A CA 1
ATOM 635 C C . GLY A 1 86 ? 3.387 -8.810 3.735 1.00 94.88 86 GLY A C 1
ATOM 636 O O . GLY A 1 86 ? 2.635 -7.955 4.189 1.00 94.88 86 GLY A O 1
ATOM 637 N N . GLU A 1 87 ? 4.191 -9.531 4.519 1.00 96.44 87 GLU A N 1
ATOM 638 C CA . GLU A 1 87 ? 4.214 -9.422 5.979 1.00 96.44 87 GLU A CA 1
ATOM 639 C C . GLU A 1 87 ? 5.148 -8.302 6.460 1.00 96.44 87 GLU A C 1
ATOM 641 O O . GLU A 1 87 ? 6.165 -8.034 5.824 1.00 96.44 87 GLU A O 1
ATOM 646 N N . PRO A 1 88 ? 4.846 -7.632 7.586 1.00 96.56 88 PRO A N 1
ATOM 647 C CA . PRO A 1 88 ? 3.726 -7.880 8.508 1.00 96.56 88 PRO A CA 1
ATOM 648 C C . PRO A 1 88 ? 2.401 -7.213 8.091 1.00 96.56 88 PRO A C 1
ATOM 650 O O . PRO A 1 88 ? 1.381 -7.373 8.755 1.00 96.56 88 PRO A O 1
ATOM 653 N N . ALA A 1 89 ? 2.401 -6.431 7.007 1.00 97.88 89 ALA A N 1
ATOM 654 C CA . ALA A 1 89 ? 1.234 -5.668 6.567 1.00 97.88 89 ALA A CA 1
ATOM 655 C C . ALA A 1 89 ? 0.014 -6.553 6.283 1.00 97.88 89 ALA A C 1
ATOM 657 O O . ALA A 1 89 ? -1.112 -6.171 6.590 1.00 97.88 89 ALA A O 1
ATOM 658 N N . LEU A 1 90 ? 0.231 -7.744 5.732 1.00 98.31 90 LEU A N 1
ATOM 659 C CA . LEU A 1 90 ? -0.830 -8.699 5.450 1.00 98.31 90 LEU A CA 1
ATOM 660 C C . LEU A 1 90 ? -1.518 -9.164 6.742 1.00 98.31 90 LEU A C 1
ATOM 662 O O . LEU A 1 90 ? -2.747 -9.108 6.822 1.00 98.31 90 LEU A O 1
ATOM 666 N N . THR A 1 91 ? -0.744 -9.519 7.772 1.00 98.12 91 THR A N 1
ATOM 667 C CA . THR A 1 91 ? -1.273 -9.813 9.113 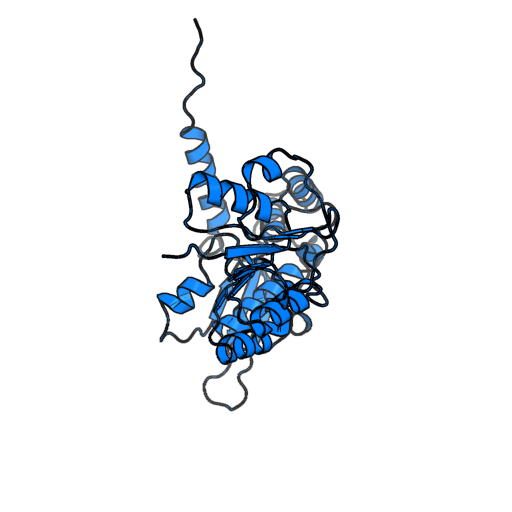1.00 98.12 91 THR A CA 1
ATOM 668 C C . THR A 1 91 ? -2.033 -8.622 9.692 1.00 98.12 91 THR A C 1
ATOM 670 O O . THR A 1 91 ? -3.170 -8.790 10.131 1.00 98.12 91 THR A O 1
ATOM 673 N N . HIS A 1 92 ? -1.478 -7.405 9.619 1.00 98.44 92 HIS A N 1
ATOM 674 C CA . HIS A 1 92 ? -2.165 -6.211 10.122 1.00 98.44 92 HIS A CA 1
ATOM 675 C C . HIS A 1 92 ? -3.549 -6.023 9.477 1.00 98.44 92 HIS A C 1
ATOM 677 O O . HIS A 1 92 ? -4.541 -5.777 10.164 1.00 98.44 92 HIS A O 1
ATOM 683 N N . ILE A 1 93 ? -3.633 -6.161 8.151 1.00 98.69 93 ILE A N 1
ATOM 684 C CA . ILE A 1 93 ? -4.886 -5.975 7.412 1.00 98.69 93 ILE A CA 1
ATOM 685 C C . ILE A 1 93 ? -5.906 -7.057 7.786 1.00 98.69 93 ILE A C 1
ATOM 687 O O . ILE A 1 93 ? -7.068 -6.726 8.030 1.00 98.69 93 ILE A O 1
ATOM 691 N N . ARG A 1 94 ? -5.489 -8.328 7.872 1.00 98.56 94 ARG A N 1
ATOM 692 C CA . ARG A 1 94 ? -6.377 -9.428 8.287 1.00 98.56 94 ARG A CA 1
ATOM 693 C C . ARG A 1 94 ? -6.933 -9.214 9.685 1.00 98.56 94 ARG A C 1
ATOM 695 O O . ARG A 1 94 ? -8.141 -9.332 9.876 1.00 98.56 94 ARG A O 1
ATOM 702 N N . GLU A 1 95 ? -6.075 -8.889 10.649 1.00 98.50 95 GLU A N 1
ATOM 703 C CA . GLU A 1 95 ? -6.498 -8.669 12.032 1.00 98.50 95 GLU A CA 1
ATOM 704 C C . GLU A 1 95 ? -7.479 -7.500 12.142 1.00 98.50 95 GLU A C 1
ATOM 706 O O . GLU A 1 95 ? -8.519 -7.633 12.787 1.00 98.50 95 GLU A O 1
ATOM 711 N N . ALA A 1 96 ? -7.192 -6.379 11.475 1.00 98.69 96 ALA A N 1
ATOM 712 C CA . ALA A 1 96 ? -8.053 -5.200 11.505 1.00 98.69 96 ALA A CA 1
ATOM 713 C C . ALA A 1 96 ? -9.425 -5.461 10.867 1.00 98.69 96 ALA A C 1
ATOM 715 O O . ALA A 1 96 ? -10.453 -5.157 11.476 1.00 98.69 96 ALA A O 1
ATOM 716 N N . LEU A 1 97 ? -9.469 -6.072 9.676 1.00 98.75 97 LEU A N 1
ATOM 717 C CA . LEU A 1 97 ? -10.738 -6.459 9.048 1.00 98.75 97 LEU A CA 1
ATOM 718 C C . LEU A 1 97 ? -11.496 -7.471 9.920 1.00 98.75 97 LEU A C 1
ATOM 720 O O . LEU A 1 97 ? -12.701 -7.328 10.131 1.00 98.75 97 LEU A O 1
ATOM 724 N N . GLY A 1 98 ? -10.789 -8.457 10.480 1.00 98.38 98 GLY A N 1
ATOM 725 C CA . GLY A 1 98 ? -11.340 -9.459 11.392 1.00 98.38 98 GLY A CA 1
ATOM 726 C C . GLY A 1 98 ? -11.998 -8.848 12.632 1.00 98.38 98 GLY A C 1
ATOM 727 O O . GLY A 1 98 ? -13.075 -9.305 13.034 1.00 98.38 98 GLY A O 1
ATOM 728 N N . ALA A 1 99 ? -11.400 -7.780 13.167 1.00 97.94 99 ALA A N 1
ATOM 729 C CA . ALA A 1 99 ? -11.897 -6.982 14.286 1.00 97.94 99 ALA A CA 1
ATOM 730 C C . ALA A 1 99 ? -13.007 -5.979 13.909 1.00 97.94 99 ALA A C 1
ATOM 732 O O . ALA A 1 99 ? -13.519 -5.274 14.772 1.00 97.94 99 ALA A O 1
ATOM 733 N N . GLY A 1 100 ? -13.408 -5.911 12.635 1.00 98.00 100 GLY A N 1
ATOM 734 C CA . GLY A 1 100 ? -14.477 -5.021 12.177 1.00 98.00 100 GLY A CA 1
ATOM 735 C C . GLY A 1 100 ? -14.025 -3.590 11.879 1.00 98.00 100 GLY A C 1
ATOM 736 O O . GLY A 1 100 ? -14.869 -2.700 11.771 1.00 98.00 100 GLY A O 1
ATOM 737 N N . MET A 1 101 ? -12.725 -3.353 11.707 1.00 98.69 101 MET A N 1
ATOM 738 C CA . MET A 1 101 ? -12.200 -2.061 11.262 1.00 98.69 101 MET A CA 1
ATOM 739 C C . MET A 1 101 ? -12.308 -1.929 9.741 1.00 98.69 101 MET A C 1
ATOM 741 O O . MET A 1 101 ? -12.260 -2.909 8.996 1.00 98.69 101 MET A O 1
ATOM 745 N N . HIS A 1 102 ? -12.408 -0.696 9.252 1.00 98.75 102 HIS A N 1
ATOM 746 C CA . HIS A 1 102 ? -12.073 -0.407 7.859 1.00 98.75 102 HIS A CA 1
ATOM 747 C C . HIS A 1 102 ? -10.553 -0.387 7.678 1.00 98.75 102 HIS A C 1
ATOM 749 O O . HIS A 1 102 ? -9.816 -0.094 8.618 1.00 98.75 102 HIS A O 1
ATOM 755 N N . VAL A 1 103 ? -10.077 -0.647 6.462 1.00 98.81 103 VAL A N 1
ATOM 756 C CA . VAL A 1 103 ? -8.647 -0.619 6.147 1.00 98.81 103 VAL A CA 1
ATOM 757 C C . VAL A 1 103 ? -8.376 0.285 4.954 1.00 98.81 103 VAL A C 1
ATOM 759 O O . VAL A 1 103 ? -8.977 0.147 3.887 1.00 98.81 103 VAL A O 1
ATOM 762 N N . VAL A 1 104 ? -7.400 1.173 5.124 1.00 98.31 104 VAL A N 1
ATOM 763 C CA . VAL A 1 104 ? 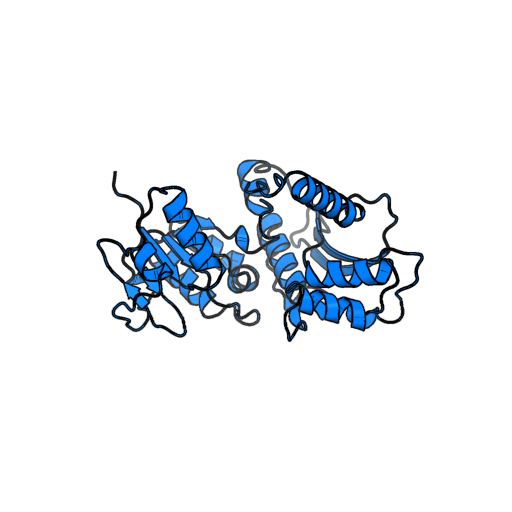-6.742 1.915 4.050 1.00 98.31 104 VAL A CA 1
ATOM 764 C C . VAL A 1 104 ? -5.273 1.504 4.034 1.00 98.31 104 VAL A C 1
ATOM 766 O O . VAL A 1 104 ? -4.626 1.552 5.073 1.00 98.31 104 VAL A O 1
ATOM 769 N N . THR A 1 105 ? -4.716 1.119 2.888 1.00 97.88 105 THR A N 1
ATOM 770 C CA . THR A 1 105 ? -3.290 0.769 2.788 1.00 97.88 105 THR A CA 1
ATOM 771 C C . THR A 1 105 ? -2.600 1.434 1.599 1.00 97.88 105 THR A C 1
ATOM 773 O O . THR A 1 105 ? -3.194 1.620 0.536 1.00 97.88 105 THR A O 1
ATOM 776 N N . ALA A 1 106 ? -1.331 1.802 1.779 1.00 95.44 106 ALA A N 1
ATOM 777 C CA . ALA A 1 106 ? -0.424 2.140 0.675 1.00 95.44 106 ALA A CA 1
ATOM 778 C C . ALA A 1 106 ? 0.576 1.007 0.381 1.00 95.44 106 ALA A C 1
ATOM 780 O O . ALA A 1 106 ? 1.409 1.119 -0.519 1.00 95.44 106 ALA A O 1
ATOM 781 N N . ASN A 1 107 ? 0.504 -0.096 1.126 1.00 95.62 107 ASN A N 1
ATOM 782 C CA . ASN A 1 107 ? 1.390 -1.231 0.964 1.00 95.62 107 ASN A CA 1
ATOM 783 C C . ASN A 1 107 ? 0.867 -2.167 -0.130 1.00 95.62 107 ASN A C 1
ATOM 785 O O . ASN A 1 107 ? -0.184 -2.796 -0.019 1.00 95.62 107 ASN A O 1
ATOM 789 N N . LYS A 1 108 ? 1.631 -2.261 -1.218 1.00 94.75 108 LYS A N 1
ATOM 790 C CA . LYS A 1 108 ? 1.281 -3.097 -2.370 1.00 94.75 108 LYS A CA 1
ATOM 791 C C . LYS A 1 108 ? 1.432 -4.600 -2.107 1.00 94.75 108 LYS A C 1
ATOM 793 O O . LYS A 1 108 ? 0.815 -5.383 -2.818 1.00 94.75 108 LYS A O 1
ATOM 798 N N . GLY A 1 109 ? 2.229 -5.011 -1.117 1.00 95.56 109 GLY A N 1
ATOM 799 C CA . GLY A 1 109 ? 2.533 -6.423 -0.848 1.00 95.56 109 GLY A CA 1
ATOM 800 C C . GLY A 1 109 ? 1.283 -7.272 -0.575 1.00 95.56 109 GLY A C 1
ATOM 801 O O . GLY A 1 109 ? 1.032 -8.212 -1.330 1.00 95.56 109 GLY A O 1
ATOM 802 N N . PRO A 1 110 ? 0.460 -6.920 0.431 1.00 97.19 110 PRO A N 1
ATOM 803 C CA . PRO A 1 110 ? -0.769 -7.650 0.747 1.00 97.19 110 PRO A CA 1
ATOM 804 C C . PRO A 1 110 ? -1.755 -7.706 -0.422 1.00 97.19 110 PRO A C 1
ATOM 806 O O . PRO A 1 110 ? -2.311 -8.760 -0.713 1.00 97.19 110 PRO A O 1
ATOM 809 N N . ILE A 1 111 ? -1.930 -6.593 -1.141 1.00 97.00 111 ILE A N 1
ATOM 810 C CA . ILE A 1 111 ? -2.872 -6.524 -2.265 1.00 97.00 111 ILE A CA 1
ATOM 811 C C . ILE A 1 111 ? -2.378 -7.369 -3.444 1.00 97.00 111 ILE A C 1
ATOM 813 O O . ILE A 1 111 ? -3.156 -8.085 -4.063 1.00 97.00 111 ILE A O 1
ATOM 817 N N . ALA A 1 112 ? -1.079 -7.354 -3.740 1.00 95.19 112 ALA A N 1
ATOM 818 C CA . ALA A 1 112 ? -0.531 -8.169 -4.818 1.00 95.19 112 ALA A CA 1
ATOM 819 C C . ALA A 1 112 ? -0.622 -9.679 -4.534 1.00 95.19 112 ALA A C 1
ATOM 821 O O . ALA A 1 112 ? -0.637 -10.460 -5.477 1.00 95.19 112 ALA A O 1
ATOM 822 N N . ARG A 1 113 ? -0.664 -10.097 -3.262 1.00 95.06 113 ARG A N 1
ATOM 823 C CA . ARG A 1 113 ? -0.583 -11.518 -2.873 1.00 95.06 113 ARG A CA 1
ATOM 824 C C . ARG A 1 113 ? -1.885 -12.143 -2.410 1.00 95.06 113 ARG A C 1
ATOM 826 O O . ARG A 1 113 ? -2.054 -13.345 -2.572 1.00 95.06 113 ARG A O 1
ATOM 833 N N . ALA A 1 114 ? -2.761 -11.352 -1.805 1.00 96.50 114 ALA A N 1
ATOM 834 C CA . ALA A 1 114 ? -3.923 -11.853 -1.085 1.00 96.50 114 ALA A CA 1
ATOM 835 C C . ALA A 1 114 ? -5.181 -11.008 -1.339 1.00 96.50 114 ALA A C 1
ATOM 837 O O . ALA A 1 114 ? -6.102 -11.041 -0.531 1.00 96.50 114 ALA A O 1
ATOM 838 N N . TYR A 1 115 ? -5.252 -10.244 -2.440 1.00 97.38 115 TYR A N 1
ATOM 839 C CA . TYR A 1 115 ? -6.404 -9.371 -2.708 1.00 97.38 115 TYR A CA 1
ATOM 840 C C . TYR A 1 115 ? -7.748 -10.098 -2.586 1.00 97.38 115 TYR A C 1
ATOM 842 O O . TYR A 1 115 ? -8.595 -9.634 -1.834 1.00 97.38 115 TYR A O 1
ATOM 850 N N . ARG A 1 116 ? -7.924 -11.241 -3.262 1.00 96.19 116 ARG A N 1
ATOM 851 C CA . ARG A 1 116 ? -9.188 -11.995 -3.260 1.00 96.19 116 ARG A CA 1
ATOM 852 C C . ARG A 1 116 ? -9.619 -12.400 -1.848 1.00 96.19 116 ARG A C 1
ATOM 854 O O . ARG A 1 116 ? -10.774 -12.224 -1.477 1.00 96.19 116 ARG A O 1
ATOM 861 N N . GLU A 1 117 ? -8.673 -12.895 -1.055 1.00 97.31 117 GLU A N 1
ATOM 862 C CA . GLU A 1 117 ? -8.893 -13.264 0.345 1.00 97.31 117 GLU A CA 1
ATOM 863 C C . GLU A 1 117 ? -9.296 -12.046 1.193 1.00 97.31 117 GLU A C 1
ATOM 865 O O . GLU A 1 117 ? -10.285 -12.085 1.923 1.00 97.31 117 GLU A O 1
ATOM 870 N N . LEU A 1 118 ? -8.547 -10.946 1.077 1.00 98.38 118 LEU A N 1
ATOM 871 C CA . LEU A 1 118 ? -8.776 -9.729 1.853 1.00 98.38 118 LEU A CA 1
ATOM 872 C C . LEU A 1 118 ? -10.082 -9.023 1.463 1.00 98.38 118 LEU A C 1
ATOM 874 O O . LEU A 1 118 ? -10.763 -8.477 2.330 1.00 98.38 118 LEU A O 1
ATOM 878 N N . ASP A 1 119 ? -10.436 -9.034 0.178 1.00 97.81 119 ASP A N 1
ATOM 879 C CA . ASP A 1 119 ? -11.680 -8.470 -0.351 1.00 97.81 119 ASP A CA 1
ATOM 880 C C . ASP A 1 119 ? -12.892 -9.271 0.143 1.00 97.81 119 ASP A C 1
ATOM 882 O O . ASP A 1 119 ? -13.834 -8.691 0.686 1.00 97.81 119 ASP A O 1
ATOM 886 N N . ALA A 1 120 ? -12.816 -10.607 0.087 1.00 98.12 120 ALA A N 1
ATOM 887 C CA . ALA A 1 120 ? -13.837 -11.492 0.642 1.00 98.12 120 ALA A CA 1
ATOM 888 C C . ALA A 1 120 ? -14.003 -11.305 2.160 1.00 98.12 120 ALA A C 1
ATOM 890 O O . ALA A 1 120 ? -15.128 -11.213 2.654 1.00 98.12 120 ALA A O 1
ATOM 891 N N . LEU A 1 121 ? -12.897 -11.189 2.905 1.00 98.56 121 LEU A N 1
ATOM 892 C CA . LEU A 1 121 ? -12.929 -10.924 4.344 1.00 98.56 121 LEU A CA 1
ATOM 893 C C . LEU A 1 121 ? -13.572 -9.565 4.659 1.00 98.56 121 LEU A C 1
ATOM 895 O O . LEU A 1 121 ? -14.410 -9.467 5.559 1.00 98.56 121 LEU A O 1
ATOM 899 N N . ALA A 1 122 ? -13.206 -8.518 3.917 1.00 98.56 122 ALA A N 1
ATOM 900 C CA . ALA A 1 122 ? -13.786 -7.191 4.077 1.00 98.56 122 ALA A CA 1
ATOM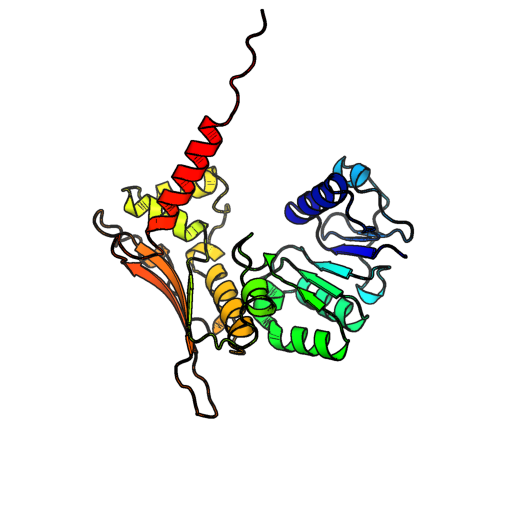 901 C C . ALA A 1 122 ? -15.298 -7.210 3.801 1.00 98.56 122 ALA A C 1
ATOM 903 O O . ALA A 1 122 ? -16.072 -6.690 4.610 1.00 98.56 122 ALA A O 1
ATOM 904 N N . ALA A 1 123 ? -15.727 -7.878 2.725 1.00 98.06 123 ALA A N 1
ATOM 905 C CA . ALA A 1 123 ? -17.136 -8.050 2.383 1.00 98.06 123 ALA A CA 1
ATOM 906 C C . ALA A 1 123 ? -17.909 -8.802 3.480 1.00 98.06 123 ALA A C 1
ATOM 908 O O . ALA A 1 123 ? -18.934 -8.307 3.948 1.00 98.06 123 ALA A O 1
ATOM 909 N N . ALA A 1 124 ? -17.381 -9.931 3.965 1.00 98.50 124 ALA A N 1
ATOM 910 C CA . ALA A 1 124 ? -18.001 -10.728 5.027 1.00 98.50 124 ALA A CA 1
ATOM 911 C C . ALA A 1 124 ? -18.180 -9.948 6.343 1.00 98.50 124 ALA A C 1
ATOM 913 O O . ALA A 1 124 ? -19.109 -10.203 7.106 1.00 98.50 124 ALA A O 1
ATOM 914 N N . LYS A 1 125 ? -17.302 -8.977 6.614 1.00 98.38 125 LYS A N 1
ATOM 915 C CA . LYS A 1 125 ? -17.354 -8.117 7.808 1.00 98.38 125 LYS A CA 1
ATOM 916 C C . LYS A 1 125 ? -18.143 -6.820 7.597 1.00 98.38 125 LYS A C 1
ATOM 918 O O . LYS A 1 125 ? -18.262 -6.026 8.535 1.00 98.38 125 LYS A O 1
ATOM 923 N N . GLY A 1 126 ? -18.647 -6.572 6.385 1.00 98.19 126 GLY A N 1
ATOM 924 C CA . GLY A 1 126 ? -19.284 -5.307 6.016 1.00 98.19 126 GLY A CA 1
ATOM 925 C C . GLY A 1 126 ? -18.328 -4.113 6.113 1.00 98.19 126 GLY A C 1
ATOM 926 O O . GLY A 1 126 ? -18.733 -3.016 6.499 1.00 98.19 126 GLY A O 1
ATOM 927 N N . ARG A 1 127 ? -17.033 -4.320 5.836 1.00 98.44 127 ARG A N 1
ATOM 928 C CA . ARG A 1 127 ? -15.980 -3.301 5.948 1.00 98.44 127 ARG A CA 1
ATOM 929 C C . ARG A 1 127 ? -15.364 -2.964 4.603 1.00 98.44 127 ARG A C 1
ATOM 931 O O . ARG A 1 127 ? -15.387 -3.734 3.654 1.00 98.44 127 ARG A O 1
ATOM 938 N N . LEU A 1 128 ? -14.813 -1.756 4.528 1.00 98.06 128 LEU A N 1
ATOM 939 C CA . LEU A 1 128 ? -14.134 -1.258 3.347 1.00 98.06 128 LEU A CA 1
ATOM 940 C C . LEU A 1 128 ? -12.643 -1.585 3.411 1.00 98.06 128 LEU A C 1
ATOM 942 O O . LEU A 1 128 ? -11.981 -1.260 4.394 1.00 98.06 128 LEU A O 1
ATOM 946 N N . LEU A 1 129 ? -12.127 -2.129 2.312 1.00 98.19 129 LEU A N 1
ATOM 947 C CA . LEU A 1 129 ? -10.704 -2.201 2.002 1.00 98.19 129 LEU A CA 1
ATOM 948 C C . LEU A 1 129 ? -10.396 -1.193 0.881 1.00 98.19 129 LEU A C 1
ATOM 950 O O . LEU A 1 129 ? -11.045 -1.186 -0.172 1.00 98.19 129 LEU A O 1
ATOM 954 N N . ARG A 1 130 ? -9.457 -0.272 1.117 1.00 97.06 130 ARG A N 1
ATOM 955 C CA . ARG A 1 130 ? -9.059 0.781 0.168 1.00 97.06 130 ARG A CA 1
ATOM 956 C C . ARG A 1 130 ? -7.544 0.813 0.017 1.00 97.06 130 ARG A C 1
ATOM 958 O O . ARG A 1 130 ? -6.818 0.785 1.000 1.00 97.06 130 ARG A O 1
ATOM 965 N N . PHE A 1 131 ? -7.069 0.892 -1.221 1.00 96.19 131 PHE A N 1
ATOM 966 C CA . PHE A 1 131 ? -5.647 0.719 -1.534 1.00 96.19 131 PHE A CA 1
ATOM 967 C C . PHE A 1 131 ? -5.196 1.547 -2.744 1.00 96.19 131 PHE A C 1
ATOM 969 O O . PHE A 1 131 ? -4.313 1.144 -3.495 1.00 96.19 131 PHE A O 1
ATOM 976 N N . GLU A 1 132 ? -5.802 2.719 -2.955 1.00 94.94 132 GLU A N 1
ATOM 977 C CA . GLU A 1 132 ? -5.489 3.596 -4.097 1.00 94.94 132 GLU A CA 1
ATOM 978 C C . GLU A 1 132 ? -3.997 3.935 -4.182 1.00 94.94 132 GLU A C 1
ATOM 980 O O . GLU A 1 132 ? -3.390 3.798 -5.237 1.00 94.94 132 GLU A O 1
ATOM 985 N N . ALA A 1 133 ? -3.379 4.232 -3.039 1.00 92.50 133 ALA A N 1
ATOM 986 C CA . ALA A 1 133 ? -1.966 4.587 -2.948 1.00 92.50 133 ALA A CA 1
ATOM 987 C C . ALA A 1 133 ? -0.992 3.430 -3.262 1.00 92.50 133 ALA A C 1
ATOM 989 O O . ALA A 1 133 ? 0.214 3.652 -3.319 1.00 92.50 133 ALA A O 1
ATOM 990 N N . THR A 1 134 ? -1.478 2.200 -3.475 1.00 91.12 134 THR A N 1
ATOM 991 C CA . THR A 1 134 ? -0.620 1.068 -3.874 1.00 91.12 134 THR A CA 1
ATOM 992 C C . THR A 1 134 ? -0.197 1.133 -5.342 1.00 91.12 134 THR A C 1
ATOM 994 O O . THR A 1 134 ? 0.791 0.497 -5.724 1.00 91.12 134 THR A O 1
ATOM 997 N N . LEU A 1 135 ? -0.911 1.909 -6.170 1.00 87.00 135 LEU A N 1
ATOM 998 C CA . LEU A 1 135 ? -0.668 2.035 -7.603 1.00 87.00 135 LEU A CA 1
ATOM 999 C C . LEU A 1 135 ? -0.601 3.488 -8.063 1.00 87.00 135 LEU A C 1
ATOM 1001 O O . LEU A 1 135 ? -1.495 4.279 -7.805 1.00 87.00 135 LEU A O 1
ATOM 1005 N N . ALA A 1 136 ? 0.407 3.781 -8.889 1.00 78.81 136 ALA A N 1
ATOM 1006 C CA . ALA A 1 136 ? 0.485 5.002 -9.695 1.00 78.81 136 ALA A CA 1
ATOM 1007 C C . ALA A 1 136 ? 0.337 6.323 -8.906 1.00 78.81 136 ALA A C 1
ATOM 1009 O O . ALA A 1 136 ? -0.158 7.314 -9.449 1.00 78.81 136 ALA A O 1
ATOM 1010 N N . ASP A 1 137 ? 0.821 6.338 -7.662 1.00 77.50 137 ASP A N 1
ATOM 1011 C CA . ASP A 1 137 ? 0.860 7.484 -6.752 1.00 77.50 137 ASP A CA 1
ATOM 1012 C C . ASP A 1 137 ? -0.517 8.147 -6.554 1.00 77.50 137 ASP A C 1
ATOM 1014 O O . ASP A 1 137 ? -1.302 7.722 -5.711 1.00 77.50 137 ASP A O 1
ATOM 1018 N N . CYS A 1 138 ? -0.815 9.194 -7.331 1.00 74.50 138 CYS A N 1
ATOM 1019 C CA . CYS A 1 138 ? -2.031 10.003 -7.216 1.00 74.50 138 CYS A CA 1
ATOM 1020 C C . CYS A 1 138 ? -3.076 9.707 -8.305 1.00 74.50 138 CYS A C 1
ATOM 1022 O O . CYS A 1 138 ? -4.065 10.434 -8.408 1.00 74.50 138 CYS A O 1
ATOM 1024 N N . LEU A 1 139 ? -2.854 8.716 -9.175 1.00 85.25 139 LEU A N 1
ATOM 1025 C CA . LEU A 1 139 ? -3.803 8.398 -10.243 1.00 85.25 139 LEU A CA 1
ATOM 1026 C C . LEU A 1 139 ? -4.978 7.577 -9.676 1.00 85.25 139 LEU A C 1
ATOM 1028 O O . LEU A 1 139 ? -4.737 6.482 -9.177 1.00 85.25 139 LEU A O 1
ATOM 1032 N N . PRO A 1 140 ? -6.240 8.037 -9.790 1.00 88.38 140 PRO A N 1
ATOM 1033 C CA . PRO A 1 140 ? -7.393 7.305 -9.268 1.00 88.38 140 PRO A CA 1
ATOM 1034 C C . PRO A 1 140 ? -7.757 6.136 -10.195 1.00 88.38 140 PRO A C 1
ATOM 1036 O O . PRO A 1 140 ? -8.641 6.250 -11.039 1.00 88.38 140 PRO A O 1
ATOM 1039 N N . VAL A 1 141 ? -7.065 5.008 -10.066 1.00 90.69 141 VAL A N 1
ATOM 1040 C CA . VAL A 1 141 ? -7.267 3.811 -10.892 1.00 90.69 141 VAL A CA 1
ATOM 1041 C C . VAL A 1 141 ? -8.452 2.991 -10.391 1.00 90.69 141 VAL A C 1
ATOM 1043 O O . VAL A 1 141 ? -9.374 2.694 -11.151 1.00 90.69 141 VAL A O 1
ATOM 1046 N N . PHE A 1 142 ? -8.462 2.627 -9.111 1.00 92.31 142 PHE A N 1
ATOM 1047 C CA . PHE A 1 142 ? -9.509 1.759 -8.570 1.00 92.31 142 PHE A CA 1
ATOM 1048 C C . PHE A 1 142 ? -10.783 2.541 -8.300 1.00 92.31 142 PHE A C 1
ATOM 1050 O O . PHE A 1 142 ? -11.884 2.024 -8.491 1.00 92.31 142 PHE A O 1
ATOM 1057 N N . ASN A 1 143 ? -10.652 3.804 -7.894 1.00 91.38 143 ASN A N 1
ATOM 1058 C CA . ASN A 1 143 ? -11.805 4.677 -7.764 1.00 91.38 143 ASN A CA 1
ATOM 1059 C C . ASN A 1 143 ? -12.525 4.882 -9.101 1.00 91.38 143 ASN A C 1
ATOM 1061 O O . ASN A 1 143 ? -13.750 4.849 -9.120 1.00 91.38 143 ASN A O 1
ATOM 1065 N N . LEU A 1 144 ? -11.793 5.005 -10.215 1.00 89.31 144 LEU A N 1
ATOM 1066 C CA . LEU A 1 144 ? -12.393 5.098 -11.549 1.00 89.31 144 LEU A CA 1
ATOM 1067 C C . LEU A 1 144 ? -13.245 3.861 -11.871 1.00 89.31 144 LEU A C 1
ATOM 1069 O O . LEU A 1 144 ? -14.378 4.001 -12.325 1.00 89.31 144 LEU A O 1
ATOM 1073 N N . ARG A 1 145 ? -12.745 2.651 -11.581 1.00 88.81 145 ARG A N 1
ATOM 1074 C CA . ARG A 1 145 ? -13.519 1.410 -11.760 1.00 88.81 145 ARG A CA 1
ATOM 1075 C C . ARG A 1 145 ? -14.779 1.387 -10.893 1.00 88.81 145 ARG A C 1
ATOM 1077 O O . ARG A 1 145 ? -15.845 1.059 -11.404 1.00 88.81 145 ARG A O 1
ATOM 1084 N N . ARG A 1 146 ? -14.665 1.733 -9.606 1.00 88.12 146 ARG A N 1
ATOM 1085 C CA . ARG A 1 146 ? -15.793 1.684 -8.658 1.00 88.12 146 ARG A CA 1
ATOM 1086 C C . ARG A 1 146 ? -16.854 2.751 -8.932 1.00 88.12 146 ARG A C 1
ATOM 1088 O O . ARG A 1 146 ? -18.035 2.441 -8.879 1.00 88.12 146 ARG A O 1
ATOM 1095 N N . ALA A 1 147 ? -16.440 3.991 -9.184 1.00 89.31 147 ALA A N 1
ATOM 1096 C CA . ALA A 1 147 ? -17.341 5.141 -9.244 1.00 89.31 147 ALA A CA 1
ATOM 1097 C C . ALA A 1 147 ? -17.808 5.478 -10.666 1.00 89.31 147 ALA A C 1
ATOM 1099 O O . ALA A 1 147 ? -18.928 5.944 -10.842 1.00 89.31 147 ALA A O 1
ATOM 1100 N N . SER A 1 148 ? -16.965 5.267 -11.6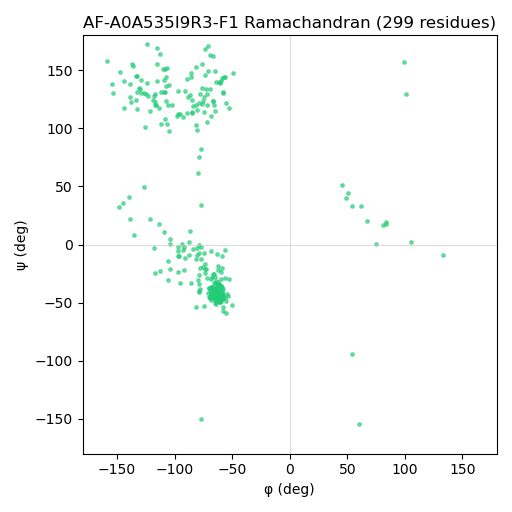81 1.00 89.19 148 SER A N 1
ATOM 1101 C CA . SER A 1 148 ? -17.240 5.741 -13.047 1.00 89.19 148 SER A CA 1
ATOM 1102 C C . SER A 1 148 ? -17.489 4.619 -14.049 1.00 89.19 148 SER A C 1
ATOM 1104 O O . SER A 1 148 ? -18.126 4.856 -15.069 1.00 89.19 148 SER A O 1
ATOM 1106 N N . LEU A 1 149 ? -17.003 3.404 -13.783 1.00 88.81 149 LEU A N 1
ATOM 1107 C CA . LEU A 1 149 ? -17.176 2.249 -14.668 1.00 88.81 149 LEU A CA 1
ATOM 1108 C C . LEU A 1 149 ? -17.772 1.034 -13.928 1.00 88.81 149 LEU A C 1
ATOM 1110 O O . LEU A 1 149 ? -17.223 -0.063 -14.051 1.00 88.81 149 LEU A O 1
ATOM 1114 N N . PRO A 1 150 ? -18.871 1.172 -13.153 1.00 86.81 150 PRO A N 1
ATOM 1115 C CA . PRO A 1 150 ? -19.427 0.055 -12.385 1.00 86.81 150 PRO A CA 1
ATOM 1116 C C . PRO A 1 150 ? -19.918 -1.093 -13.284 1.00 86.81 150 PRO A C 1
ATOM 1118 O O . PRO A 1 150 ? -19.715 -2.253 -12.932 1.00 86.81 150 PRO A O 1
ATOM 1121 N N . LEU A 1 151 ? -20.472 -0.766 -14.460 1.00 89.94 151 LEU A N 1
ATOM 1122 C CA . LEU A 1 151 ? -21.021 -1.715 -15.443 1.00 89.94 151 LEU A CA 1
ATOM 1123 C C . LEU A 1 151 ? -20.046 -2.067 -16.579 1.00 89.94 151 LEU A C 1
ATOM 1125 O O . LEU A 1 151 ? -20.325 -2.945 -17.390 1.00 89.94 151 LEU A O 1
ATOM 1129 N N . GLY A 1 152 ? -18.923 -1.352 -16.679 1.00 86.50 152 GLY A N 1
ATOM 1130 C CA . GLY A 1 152 ? -17.969 -1.532 -17.766 1.00 86.50 152 GLY A CA 1
ATOM 1131 C C . GLY A 1 152 ? -17.096 -2.762 -17.547 1.00 86.50 152 GLY A C 1
ATOM 1132 O O . GLY A 1 152 ? -16.467 -2.903 -16.497 1.00 86.50 152 GLY A O 1
ATOM 1133 N N . GLU A 1 153 ? -16.992 -3.621 -18.559 1.00 86.75 153 GLU A N 1
ATOM 1134 C CA . GLU A 1 153 ? -16.036 -4.722 -18.530 1.00 86.75 153 GLU A CA 1
ATOM 1135 C C . GLU A 1 153 ? -14.650 -4.255 -18.997 1.00 86.75 153 GLU A C 1
ATOM 1137 O O . GLU A 1 153 ? -14.453 -3.824 -20.137 1.00 86.75 153 GLU A O 1
ATOM 1142 N N . ILE A 1 154 ? -13.651 -4.374 -18.120 1.00 87.56 154 ILE A N 1
ATOM 1143 C CA . ILE A 1 154 ? -12.267 -4.037 -18.452 1.00 87.56 154 ILE A CA 1
ATOM 1144 C C . ILE A 1 154 ? -11.631 -5.211 -19.200 1.00 87.56 154 ILE A C 1
ATOM 1146 O O . ILE A 1 154 ? -11.209 -6.201 -18.609 1.00 87.56 154 ILE A O 1
ATOM 1150 N N . ARG A 1 155 ? -11.516 -5.077 -20.525 1.00 86.31 155 ARG A N 1
ATOM 1151 C CA . ARG A 1 155 ? -10.863 -6.083 -21.384 1.00 86.31 155 ARG A CA 1
ATOM 1152 C C . ARG A 1 155 ? -9.338 -6.001 -21.369 1.00 86.31 155 ARG A C 1
ATOM 1154 O O . ARG A 1 155 ? -8.652 -7.008 -21.558 1.00 86.31 155 ARG A O 1
ATOM 1161 N N . ARG A 1 156 ? -8.793 -4.795 -21.180 1.00 85.44 156 ARG A N 1
ATOM 1162 C CA . ARG A 1 156 ? -7.351 -4.549 -21.253 1.00 85.44 156 ARG A CA 1
ATOM 1163 C C . ARG A 1 156 ? -6.919 -3.343 -20.434 1.00 85.44 156 ARG A C 1
ATOM 1165 O O . ARG A 1 156 ? -7.520 -2.277 -20.531 1.00 85.44 156 ARG A O 1
ATOM 1172 N N . VAL A 1 157 ? -5.793 -3.485 -19.739 1.00 85.00 157 VAL A N 1
ATOM 1173 C CA . VAL A 1 157 ? -5.098 -2.391 -19.053 1.00 85.00 157 VAL A CA 1
ATOM 1174 C C . VAL A 1 157 ? -3.671 -2.310 -19.584 1.00 85.00 157 VAL A C 1
ATOM 1176 O O . VAL A 1 157 ? -2.959 -3.310 -19.606 1.00 85.00 157 VAL A O 1
ATOM 1179 N N . ASN A 1 158 ? -3.246 -1.125 -20.027 1.00 83.75 158 ASN A N 1
ATOM 1180 C CA . ASN A 1 158 ? -1.866 -0.870 -20.442 1.00 83.75 158 ASN A CA 1
ATOM 1181 C C . ASN A 1 158 ? -1.348 0.383 -19.738 1.00 83.75 158 ASN A C 1
ATOM 1183 O O . ASN A 1 158 ? -1.988 1.434 -19.798 1.00 83.75 158 ASN A O 1
ATOM 1187 N N . GLY A 1 159 ? -0.170 0.301 -19.125 1.00 79.44 159 GLY A N 1
ATOM 1188 C CA . GLY A 1 159 ? 0.386 1.426 -18.383 1.00 79.44 159 GLY A CA 1
ATOM 1189 C C . GLY A 1 159 ? 1.893 1.351 -18.191 1.00 79.44 159 GLY A C 1
ATOM 1190 O O . GLY A 1 159 ? 2.503 0.2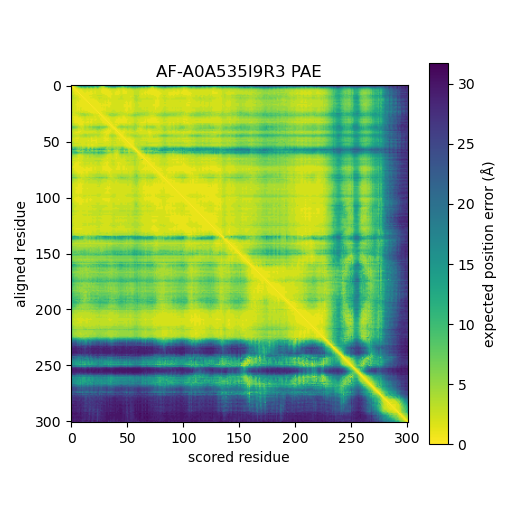87 -18.256 1.00 79.44 159 GLY A O 1
ATOM 1191 N N . ILE A 1 160 ? 2.488 2.516 -17.946 1.00 82.75 160 ILE A N 1
ATOM 1192 C CA . ILE A 1 160 ? 3.856 2.637 -17.440 1.00 82.75 160 ILE A CA 1
ATOM 1193 C C . ILE A 1 160 ? 3.728 2.786 -15.932 1.00 82.75 160 ILE A C 1
ATOM 1195 O O . ILE A 1 160 ? 3.188 3.793 -15.472 1.00 82.75 160 ILE A O 1
ATOM 1199 N N . VAL A 1 161 ? 4.185 1.785 -15.184 1.00 78.94 161 VAL A N 1
ATOM 1200 C CA . VAL A 1 161 ? 3.917 1.698 -13.739 1.00 78.94 161 VAL A CA 1
ATOM 1201 C C . VAL A 1 161 ? 5.178 1.740 -12.862 1.00 78.94 161 VAL A C 1
ATOM 1203 O O . VAL A 1 161 ? 5.039 1.803 -11.646 1.00 78.94 161 VAL A O 1
ATOM 1206 N N . SER A 1 162 ? 6.385 1.787 -13.450 1.00 83.38 162 SER A N 1
ATOM 1207 C CA . SER A 1 162 ? 7.649 2.090 -12.745 1.00 83.38 162 SER A CA 1
ATOM 1208 C C . SER A 1 162 ? 8.220 3.420 -13.242 1.00 83.38 162 SER A C 1
ATOM 1210 O O . SER A 1 162 ? 8.540 3.584 -14.426 1.00 83.38 162 SER A O 1
ATOM 1212 N N . SER A 1 163 ? 8.317 4.390 -12.333 1.00 82.81 163 SER A N 1
ATOM 1213 C CA . SER A 1 163 ? 8.898 5.712 -12.582 1.00 82.81 163 SER A CA 1
ATOM 1214 C C . SER A 1 163 ? 10.407 5.617 -12.816 1.00 82.81 163 SER A C 1
ATOM 1216 O O . SER A 1 163 ? 10.889 6.222 -13.776 1.00 82.81 163 SER A O 1
ATOM 1218 N N . THR A 1 164 ? 11.115 4.810 -12.022 1.00 85.81 164 THR A N 1
ATOM 1219 C CA . THR A 1 164 ? 12.559 4.547 -12.116 1.00 85.81 164 THR A CA 1
ATOM 1220 C C . THR A 1 164 ? 12.951 4.041 -13.500 1.00 85.81 164 THR A C 1
ATOM 1222 O O . THR A 1 164 ? 13.696 4.707 -14.224 1.00 85.81 164 THR A O 1
ATOM 1225 N N . CYS A 1 165 ? 12.367 2.918 -13.934 1.00 83.94 165 CYS A N 1
ATOM 1226 C CA . CYS A 1 165 ? 12.650 2.346 -15.251 1.00 83.94 165 CYS A CA 1
ATOM 1227 C C . CYS A 1 165 ? 12.293 3.319 -16.377 1.00 83.94 165 CYS A C 1
ATOM 1229 O O . CYS A 1 165 ? 13.044 3.485 -17.338 1.00 83.94 165 CYS A O 1
ATOM 1231 N N . ASN A 1 166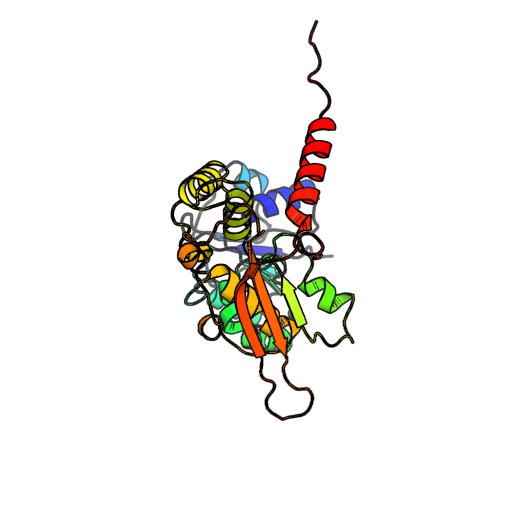 ? 11.149 3.999 -16.265 1.00 84.19 166 ASN A N 1
ATOM 1232 C CA . ASN A 1 166 ? 10.728 4.944 -17.288 1.00 84.19 166 ASN A CA 1
ATOM 1233 C C . ASN A 1 166 ? 11.659 6.157 -17.383 1.00 84.19 166 ASN A C 1
ATOM 1235 O O . ASN A 1 166 ? 11.900 6.640 -18.490 1.00 84.19 166 ASN A O 1
ATOM 1239 N N . PHE A 1 167 ? 12.175 6.657 -16.260 1.00 86.38 167 PHE A N 1
ATOM 1240 C CA . PHE A 1 167 ? 13.141 7.748 -16.254 1.00 86.38 167 PHE A CA 1
ATOM 1241 C C . PHE A 1 167 ? 14.433 7.325 -16.948 1.00 86.38 167 PHE A C 1
ATOM 1243 O O . PHE A 1 167 ? 14.847 7.996 -17.895 1.00 86.38 167 PHE A O 1
ATOM 1250 N N . ILE A 1 168 ? 15.001 6.185 -16.545 1.00 85.50 168 ILE A N 1
ATOM 1251 C CA . ILE A 1 168 ? 16.261 5.665 -17.088 1.00 85.50 168 ILE A CA 1
ATOM 1252 C C . ILE A 1 168 ? 16.145 5.461 -18.601 1.00 85.50 168 ILE A C 1
ATOM 1254 O O . ILE A 1 168 ? 16.888 6.074 -19.366 1.00 85.50 168 ILE A O 1
ATOM 1258 N N . LEU A 1 169 ? 15.132 4.717 -19.058 1.00 82.62 169 LEU A N 1
ATOM 1259 C CA . LEU A 1 169 ? 14.913 4.469 -20.487 1.00 82.62 169 LEU A CA 1
ATOM 1260 C C . LEU A 1 169 ? 14.646 5.763 -21.277 1.00 82.62 169 LEU A C 1
ATOM 1262 O O . LEU A 1 169 ? 15.090 5.903 -22.416 1.00 82.62 169 LEU A O 1
ATOM 1266 N N . SER A 1 170 ? 13.961 6.743 -20.674 1.00 82.06 170 SER A N 1
ATOM 1267 C CA . SER A 1 170 ? 13.753 8.055 -21.305 1.00 82.06 170 SER A CA 1
ATOM 1268 C C . SER A 1 170 ? 15.044 8.852 -21.452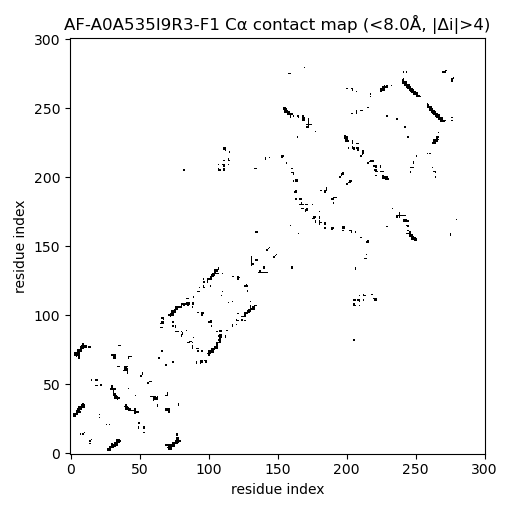 1.00 82.06 170 SER A C 1
ATOM 1270 O O . SER A 1 170 ? 15.175 9.608 -22.412 1.00 82.06 170 SER A O 1
ATOM 1272 N N . SER A 1 171 ? 15.954 8.754 -20.484 1.00 85.25 171 SER A N 1
ATOM 1273 C CA . SER A 1 171 ? 17.261 9.411 -20.532 1.00 85.25 171 SER A CA 1
ATOM 1274 C C . SER A 1 171 ? 18.155 8.750 -21.571 1.00 85.25 171 SER A C 1
ATOM 1276 O O . SER A 1 171 ? 18.741 9.451 -22.393 1.00 85.25 171 SER A O 1
ATOM 1278 N N . CYS A 1 172 ? 18.154 7.419 -21.647 1.00 82.06 172 CYS A N 1
ATOM 1279 C CA . CYS A 1 172 ? 18.905 6.724 -22.683 1.00 82.06 172 CYS A CA 1
ATOM 1280 C C . CYS A 1 172 ? 18.388 7.021 -24.095 1.00 82.06 172 CYS A C 1
ATOM 1282 O O . CYS A 1 172 ? 19.178 7.260 -25.003 1.00 82.06 172 CYS A O 1
ATOM 1284 N N . ALA A 1 173 ? 17.068 7.141 -24.278 1.00 76.12 173 ALA A N 1
ATOM 1285 C CA . ALA A 1 173 ? 16.486 7.578 -25.550 1.00 76.12 173 ALA A CA 1
ATOM 1286 C C . ALA A 1 173 ? 16.897 9.011 -25.958 1.00 76.12 173 ALA A C 1
ATOM 1288 O O . ALA A 1 173 ? 16.754 9.385 -27.120 1.00 76.12 173 ALA A O 1
ATOM 1289 N N . ARG A 1 174 ? 17.393 9.827 -25.016 1.00 82.88 174 ARG A N 1
ATOM 1290 C CA . ARG A 1 174 ? 17.968 11.159 -25.278 1.00 82.88 174 ARG A CA 1
ATOM 1291 C C . ARG A 1 174 ? 19.488 11.137 -25.472 1.00 82.88 174 ARG A C 1
ATOM 1293 O O . ARG A 1 174 ? 20.064 12.193 -25.707 1.00 82.88 174 ARG A O 1
ATOM 1300 N N . GLY A 1 175 ? 20.119 9.967 -25.404 1.00 81.50 175 GLY A N 1
ATOM 1301 C CA . GLY A 1 175 ? 21.546 9.783 -25.654 1.00 81.50 175 GLY A CA 1
ATOM 1302 C C . GLY A 1 175 ? 22.410 9.553 -24.413 1.00 81.50 175 GLY A C 1
ATOM 1303 O O . GLY A 1 175 ? 23.616 9.412 -24.582 1.00 81.50 175 GLY A O 1
ATOM 1304 N N . SER A 1 176 ? 21.843 9.493 -23.202 1.00 84.38 176 SER A N 1
ATOM 1305 C CA . SER A 1 176 ? 22.603 9.109 -22.001 1.00 84.38 176 SER A CA 1
ATOM 1306 C C . SER A 1 176 ? 22.950 7.619 -22.014 1.00 84.38 176 SER A C 1
ATOM 1308 O O . SER A 1 176 ? 22.168 6.799 -22.502 1.00 84.38 176 SER A O 1
ATOM 1310 N N . THR A 1 177 ? 24.074 7.237 -21.412 1.00 87.56 177 THR A N 1
ATOM 1311 C CA . THR A 1 177 ? 24.310 5.818 -21.120 1.00 87.56 177 THR A CA 1
ATOM 1312 C C . THR A 1 177 ? 23.348 5.340 -20.025 1.00 87.56 177 THR A C 1
ATOM 1314 O O . THR A 1 177 ? 22.732 6.143 -19.317 1.00 87.56 177 THR A O 1
ATOM 1317 N N . PHE A 1 178 ? 23.179 4.023 -19.887 1.00 85.19 178 PHE A N 1
ATOM 1318 C CA . PHE A 1 178 ? 22.366 3.463 -18.804 1.00 85.19 178 PHE A CA 1
ATOM 1319 C C . PHE A 1 178 ? 22.941 3.818 -17.425 1.00 85.19 178 PHE A C 1
ATOM 1321 O O . PHE A 1 178 ? 22.183 4.187 -16.532 1.00 85.19 178 PHE A O 1
ATOM 1328 N N . ALA A 1 179 ? 24.269 3.751 -17.275 1.00 88.81 179 ALA A N 1
ATOM 1329 C CA . ALA A 1 179 ? 24.962 4.071 -16.030 1.00 88.81 179 ALA A CA 1
ATOM 1330 C C . ALA A 1 179 ? 24.739 5.534 -15.620 1.00 88.81 179 ALA A C 1
ATOM 1332 O O . ALA A 1 179 ? 24.319 5.788 -14.493 1.00 88.81 179 ALA A O 1
ATOM 1333 N N . ASP A 1 180 ? 24.900 6.479 -16.553 1.00 90.56 180 ASP A N 1
ATOM 1334 C CA . ASP A 1 180 ? 24.671 7.904 -16.274 1.00 90.56 180 ASP A CA 1
ATOM 1335 C C . ASP A 1 180 ? 23.210 8.172 -15.909 1.00 90.56 180 ASP A C 1
ATOM 1337 O O . ASP A 1 180 ? 22.906 8.911 -14.975 1.00 90.56 180 ASP A O 1
ATOM 1341 N N . ALA A 1 181 ? 22.279 7.552 -16.641 1.00 90.19 181 ALA A N 1
ATOM 1342 C CA . ALA A 1 181 ? 20.853 7.706 -16.395 1.00 90.19 181 ALA A CA 1
ATOM 1343 C C . ALA A 1 181 ? 20.430 7.138 -15.031 1.00 90.19 181 ALA A C 1
ATOM 1345 O O . ALA A 1 181 ? 19.574 7.731 -14.371 1.00 90.19 181 ALA A O 1
ATOM 1346 N N . LEU A 1 182 ? 21.018 6.013 -14.613 1.00 89.19 182 LEU A N 1
ATOM 1347 C CA . LEU A 1 182 ? 20.796 5.427 -13.295 1.00 89.19 182 LEU A CA 1
ATOM 1348 C C . LEU A 1 182 ? 21.399 6.303 -12.192 1.00 89.19 182 LEU A C 1
ATOM 1350 O O . LEU A 1 182 ? 20.698 6.628 -11.236 1.00 89.19 182 LEU A O 1
ATOM 1354 N N . SER A 1 183 ? 22.648 6.742 -12.357 1.00 91.81 183 SER A N 1
ATOM 1355 C CA . SER A 1 183 ? 23.316 7.634 -11.405 1.00 91.81 183 SER A CA 1
ATOM 1356 C C . SER A 1 183 ? 22.531 8.933 -11.215 1.00 91.81 183 SER A C 1
ATOM 1358 O O . SER A 1 183 ? 22.344 9.397 -10.091 1.00 91.81 183 SER A O 1
ATOM 1360 N N . GLU A 1 184 ? 22.014 9.512 -12.299 1.00 91.94 184 GLU A N 1
ATOM 1361 C CA . GLU A 1 184 ? 21.170 10.704 -12.230 1.00 91.94 184 GLU A CA 1
ATOM 1362 C C . GLU A 1 184 ? 19.828 10.414 -11.547 1.00 91.94 184 GLU A C 1
ATOM 1364 O O . GLU A 1 184 ? 19.352 11.222 -10.749 1.00 91.94 184 GLU A O 1
ATOM 1369 N N . ALA A 1 185 ? 19.214 9.256 -11.812 1.00 90.56 185 ALA A N 1
ATOM 1370 C CA . ALA A 1 185 ? 17.988 8.853 -11.128 1.00 90.56 185 ALA A CA 1
ATOM 1371 C C . ALA A 1 185 ? 18.200 8.736 -9.610 1.00 90.56 185 ALA A C 1
ATOM 1373 O O . ALA A 1 185 ? 17.351 9.199 -8.849 1.00 90.56 185 ALA A O 1
ATOM 1374 N N . GLN A 1 186 ? 19.330 8.179 -9.168 1.00 91.88 186 GLN A N 1
ATOM 1375 C CA . GLN A 1 186 ? 19.689 8.085 -7.749 1.00 91.88 186 GLN A CA 1
ATOM 1376 C C . GLN A 1 186 ? 19.942 9.467 -7.141 1.00 91.88 186 GLN A C 1
ATOM 1378 O O . GLN A 1 186 ? 19.386 9.795 -6.094 1.00 91.88 186 GLN A O 1
ATOM 1383 N N . ARG A 1 187 ? 20.690 10.332 -7.838 1.00 92.62 187 ARG A N 1
ATOM 1384 C CA . ARG A 1 187 ? 20.961 11.709 -7.396 1.00 92.62 187 ARG A CA 1
ATOM 1385 C C . ARG A 1 187 ? 19.684 12.537 -7.226 1.00 92.62 187 ARG A C 1
ATOM 1387 O O . ARG A 1 187 ? 19.591 13.362 -6.321 1.00 92.62 187 ARG A O 1
ATOM 1394 N N . LEU A 1 188 ? 18.695 12.328 -8.095 1.00 90.06 188 LEU A N 1
ATOM 1395 C CA . LEU A 1 188 ? 17.386 12.982 -8.022 1.00 90.06 188 LEU A CA 1
ATOM 1396 C C . LEU A 1 188 ? 16.427 12.331 -7.008 1.00 90.06 188 LEU A C 1
ATOM 1398 O O . LEU A 1 188 ? 15.304 12.816 -6.859 1.00 90.06 188 LEU A O 1
ATOM 1402 N N . GLY A 1 189 ? 16.829 11.237 -6.351 1.00 85.88 189 GLY A N 1
ATOM 1403 C CA . GLY A 1 189 ? 15.972 10.459 -5.451 1.00 85.88 189 GLY A CA 1
ATOM 1404 C C . GLY A 1 189 ? 14.819 9.745 -6.163 1.00 85.88 189 GLY A C 1
ATOM 1405 O O . GLY A 1 189 ? 13.815 9.421 -5.537 1.00 85.88 189 GLY A O 1
ATOM 1406 N N . ILE A 1 190 ? 14.927 9.548 -7.480 1.00 86.62 190 ILE A N 1
ATOM 1407 C CA . ILE A 1 190 ? 13.965 8.777 -8.279 1.00 86.62 190 ILE A CA 1
ATOM 1408 C C . ILE A 1 190 ? 14.216 7.279 -8.093 1.00 86.62 190 ILE A C 1
ATOM 1410 O O . ILE A 1 190 ? 13.259 6.519 -8.012 1.00 86.62 190 ILE A O 1
ATOM 1414 N N . ALA A 1 191 ? 15.485 6.872 -8.046 1.00 87.62 191 ALA A N 1
ATOM 1415 C CA . ALA A 1 191 ? 15.905 5.502 -7.781 1.00 87.62 191 ALA A CA 1
ATOM 1416 C C . ALA A 1 191 ? 16.510 5.396 -6.376 1.00 87.62 191 ALA A C 1
ATOM 1418 O O . ALA A 1 191 ? 17.212 6.307 -5.933 1.00 87.62 191 ALA A O 1
ATOM 1419 N N . GLU A 1 192 ? 16.276 4.275 -5.699 1.00 85.50 192 GLU A N 1
ATOM 1420 C CA . GLU A 1 192 ? 16.953 3.951 -4.441 1.00 85.50 192 GLU A CA 1
ATOM 1421 C C . GLU A 1 192 ? 18.422 3.549 -4.681 1.00 85.50 192 GLU A C 1
ATOM 1423 O O . GLU A 1 192 ? 18.858 3.316 -5.815 1.00 85.50 192 GLU A O 1
ATOM 1428 N N . ALA A 1 193 ? 19.200 3.467 -3.598 1.00 84.81 193 ALA A N 1
ATOM 1429 C CA . ALA A 1 193 ? 20.591 3.014 -3.656 1.00 84.81 193 ALA A CA 1
ATOM 1430 C C . ALA A 1 193 ? 20.703 1.593 -4.238 1.00 84.81 193 ALA A C 1
ATOM 1432 O O . ALA A 1 193 ? 21.571 1.348 -5.073 1.00 84.81 193 ALA A O 1
ATOM 1433 N N . ASP A 1 194 ? 19.781 0.698 -3.862 1.00 86.25 194 ASP A N 1
ATOM 1434 C CA . ASP A 1 194 ? 19.578 -0.596 -4.517 1.00 86.25 194 ASP A CA 1
ATOM 1435 C C . ASP A 1 194 ? 18.299 -0.566 -5.385 1.00 86.25 194 ASP A C 1
ATOM 1437 O O . ASP A 1 194 ? 17.192 -0.751 -4.877 1.00 86.25 194 ASP A O 1
ATOM 1441 N N . PRO A 1 195 ? 18.415 -0.339 -6.706 1.00 84.94 195 PRO A N 1
ATOM 1442 C CA . PRO A 1 195 ? 17.274 -0.237 -7.614 1.00 84.94 195 PRO A CA 1
ATOM 1443 C C . PRO A 1 195 ? 16.807 -1.602 -8.156 1.00 84.94 195 PRO A C 1
ATOM 1445 O O . PRO A 1 195 ? 16.032 -1.643 -9.116 1.00 84.94 195 PRO A O 1
ATOM 1448 N N . ARG A 1 196 ? 17.281 -2.734 -7.611 1.00 86.12 196 ARG A N 1
ATOM 1449 C CA . ARG A 1 196 ? 17.042 -4.077 -8.174 1.00 86.12 196 ARG A CA 1
ATOM 1450 C C . ARG A 1 196 ? 15.565 -4.388 -8.403 1.00 86.12 196 ARG A C 1
ATOM 1452 O O . ARG A 1 196 ? 15.197 -4.870 -9.474 1.00 86.12 196 ARG A O 1
ATOM 1459 N N . ASN A 1 197 ? 14.713 -4.060 -7.434 1.00 83.81 197 ASN A N 1
ATOM 1460 C CA . ASN A 1 197 ? 13.269 -4.302 -7.520 1.00 83.81 197 ASN A CA 1
ATOM 1461 C C . ASN A 1 197 ? 12.610 -3.592 -8.712 1.00 83.81 197 ASN A C 1
ATOM 1463 O O . ASN A 1 197 ? 11.698 -4.148 -9.332 1.00 83.81 197 ASN A O 1
ATOM 1467 N N . ASP A 1 198 ? 13.077 -2.390 -9.049 1.00 84.94 198 ASP A N 1
ATOM 1468 C CA . ASP A 1 198 ? 12.638 -1.669 -10.239 1.00 84.94 198 ASP A CA 1
ATOM 1469 C C . ASP A 1 198 ? 13.235 -2.288 -11.503 1.00 84.94 198 ASP A C 1
ATOM 1471 O O . ASP A 1 198 ? 12.496 -2.623 -12.429 1.00 84.94 198 ASP A O 1
ATOM 1475 N N . LEU A 1 199 ? 14.560 -2.461 -11.547 1.00 82.94 199 LEU A N 1
ATOM 1476 C CA . LEU A 1 199 ? 15.275 -2.810 -12.777 1.00 82.94 199 LEU A CA 1
ATOM 1477 C C . LEU A 1 199 ? 15.010 -4.239 -13.263 1.00 82.94 199 LEU A C 1
ATOM 1479 O O . LEU A 1 199 ? 14.914 -4.455 -14.475 1.00 82.94 199 LEU A O 1
ATOM 1483 N N . GLU A 1 200 ? 14.876 -5.197 -12.345 1.00 84.12 200 GLU A N 1
ATOM 1484 C CA . GLU A 1 200 ? 14.486 -6.586 -12.639 1.00 84.12 200 GLU A CA 1
ATOM 1485 C C . GLU A 1 200 ? 12.972 -6.747 -12.813 1.00 84.12 200 GLU A C 1
ATOM 1487 O O . GLU A 1 200 ? 12.474 -7.797 -13.230 1.00 84.12 200 GLU A O 1
ATOM 1492 N N . GLY A 1 201 ? 12.227 -5.692 -12.502 1.00 81.69 201 GLY A N 1
ATOM 1493 C CA . GLY A 1 201 ? 10.821 -5.594 -12.805 1.00 81.69 201 GLY A CA 1
ATOM 1494 C C . GLY A 1 201 ? 9.862 -6.253 -11.821 1.00 81.69 201 GLY A C 1
ATOM 1495 O O . GLY A 1 201 ? 8.701 -6.493 -12.164 1.00 81.69 201 GLY A O 1
ATOM 1496 N N . HIS A 1 202 ? 10.320 -6.514 -10.599 1.00 86.56 202 HIS A N 1
ATOM 1497 C CA . HIS A 1 202 ? 9.480 -7.017 -9.511 1.00 86.56 202 HIS A CA 1
ATOM 1498 C C . HIS A 1 202 ? 8.397 -6.008 -9.122 1.00 86.56 202 HIS A C 1
ATOM 1500 O O . HIS A 1 202 ? 7.239 -6.388 -8.955 1.00 86.56 202 HIS A O 1
ATOM 1506 N N . ASP A 1 203 ? 8.731 -4.712 -9.054 1.00 87.25 203 ASP A N 1
ATOM 1507 C CA . ASP A 1 203 ? 7.756 -3.669 -8.706 1.00 87.25 203 ASP A CA 1
ATOM 1508 C C . ASP A 1 203 ? 6.596 -3.613 -9.710 1.00 87.25 203 ASP A C 1
ATOM 1510 O O . ASP A 1 203 ? 5.431 -3.670 -9.313 1.00 87.25 203 ASP A O 1
ATOM 1514 N N . ALA A 1 204 ? 6.875 -3.581 -11.017 1.00 86.38 204 ALA A N 1
ATOM 1515 C CA . ALA A 1 204 ? 5.780 -3.545 -11.982 1.00 86.38 204 ALA A CA 1
ATOM 1516 C C . ALA A 1 204 ? 5.046 -4.873 -12.127 1.00 86.38 204 ALA A C 1
ATOM 1518 O O . ALA A 1 204 ? 3.883 -4.839 -12.521 1.00 86.38 204 ALA A O 1
ATOM 1519 N N . ALA A 1 205 ? 5.674 -6.013 -11.827 1.00 89.00 205 ALA A N 1
ATOM 1520 C CA . ALA A 1 205 ? 4.960 -7.283 -11.757 1.00 89.00 205 ALA A CA 1
ATOM 1521 C C . ALA A 1 205 ? 3.936 -7.269 -10.618 1.00 89.00 205 ALA A C 1
ATOM 1523 O O . ALA A 1 205 ? 2.766 -7.562 -10.857 1.00 89.00 205 ALA A O 1
ATOM 1524 N N . ALA A 1 206 ? 4.325 -6.809 -9.424 1.00 90.81 206 ALA A N 1
ATOM 1525 C CA . ALA A 1 206 ? 3.391 -6.615 -8.317 1.00 90.81 206 ALA A CA 1
ATOM 1526 C C . ALA A 1 206 ? 2.259 -5.649 -8.705 1.00 90.81 206 ALA A C 1
ATOM 1528 O O . ALA A 1 206 ? 1.084 -5.955 -8.517 1.00 90.81 206 ALA A O 1
ATOM 1529 N N . LYS A 1 207 ? 2.583 -4.516 -9.340 1.00 90.88 207 LYS A N 1
ATOM 1530 C CA . LYS A 1 207 ? 1.570 -3.548 -9.788 1.00 90.88 207 LYS A CA 1
ATOM 1531 C C . LYS A 1 207 ? 0.637 -4.109 -10.867 1.00 90.88 207 LYS A C 1
ATOM 1533 O O . LYS A 1 207 ? -0.563 -3.854 -10.835 1.00 90.88 207 LYS A O 1
ATOM 1538 N N . ALA A 1 208 ? 1.167 -4.878 -11.815 1.00 90.19 208 ALA A N 1
ATOM 1539 C CA . ALA A 1 208 ? 0.374 -5.528 -12.857 1.00 90.19 208 ALA A CA 1
ATOM 1540 C C . ALA A 1 208 ? -0.545 -6.617 -12.285 1.00 90.19 208 ALA A C 1
ATOM 1542 O O . ALA A 1 208 ? -1.685 -6.734 -12.730 1.00 90.19 208 ALA A O 1
ATOM 1543 N N . THR A 1 209 ? -0.071 -7.342 -11.269 1.00 91.75 209 THR A N 1
ATOM 1544 C CA . THR A 1 209 ? -0.856 -8.322 -10.504 1.00 91.75 209 THR A CA 1
ATOM 1545 C C . THR A 1 209 ? -2.038 -7.644 -9.825 1.00 91.75 209 THR A C 1
ATOM 1547 O O . THR A 1 209 ? -3.175 -8.055 -10.023 1.00 91.75 209 THR A O 1
ATOM 1550 N N . ILE A 1 210 ? -1.798 -6.533 -9.117 1.00 93.69 210 ILE A N 1
ATOM 1551 C CA . ILE A 1 210 ? -2.872 -5.755 -8.485 1.00 93.69 210 ILE A CA 1
ATOM 1552 C C . ILE A 1 210 ? -3.887 -5.276 -9.531 1.00 93.69 210 ILE A C 1
ATOM 1554 O O . ILE A 1 210 ? -5.088 -5.419 -9.327 1.00 93.69 210 ILE A O 1
ATOM 1558 N N . LEU A 1 211 ? -3.433 -4.731 -10.666 1.00 92.56 211 LEU A N 1
ATOM 1559 C CA . LEU A 1 211 ? -4.339 -4.298 -11.736 1.00 92.56 211 LEU A CA 1
ATOM 1560 C C . LEU A 1 211 ? -5.199 -5.451 -12.257 1.00 92.56 211 LEU A C 1
ATOM 1562 O O . LEU A 1 211 ? -6.397 -5.269 -12.436 1.00 92.56 211 LEU A O 1
ATOM 1566 N N . ALA A 1 212 ? -4.608 -6.617 -12.509 1.00 91.69 212 ALA A N 1
ATOM 1567 C CA . ALA A 1 212 ? -5.338 -7.759 -13.044 1.00 91.69 212 ALA A CA 1
ATOM 1568 C C . ALA A 1 212 ? -6.318 -8.347 -12.025 1.00 91.69 212 ALA A C 1
ATOM 1570 O O . ALA A 1 212 ? -7.482 -8.547 -12.360 1.00 91.69 212 ALA A O 1
ATOM 1571 N N . ASN A 1 213 ? -5.887 -8.546 -10.781 1.00 92.75 213 ASN A N 1
ATOM 1572 C CA . ASN A 1 213 ? -6.735 -9.102 -9.731 1.00 92.75 213 ASN A CA 1
ATOM 1573 C C . ASN A 1 213 ? -7.893 -8.158 -9.393 1.00 92.75 213 ASN A C 1
ATOM 1575 O O . ASN A 1 213 ? -9.036 -8.590 -9.340 1.00 92.75 213 ASN A O 1
ATOM 1579 N N . VAL A 1 214 ? -7.629 -6.859 -9.235 1.00 92.75 214 VAL A N 1
ATOM 1580 C CA . VAL A 1 214 ? -8.659 -5.902 -8.798 1.00 92.75 214 VAL A CA 1
ATOM 1581 C C . VAL A 1 214 ? -9.599 -5.495 -9.931 1.00 92.75 214 VAL A C 1
ATOM 1583 O O . VAL A 1 214 ? -10.795 -5.324 -9.718 1.00 92.75 214 VAL A O 1
ATOM 1586 N N . LEU A 1 215 ? -9.078 -5.272 -11.141 1.00 91.56 215 LEU A N 1
ATOM 1587 C CA . LEU A 1 215 ? -9.893 -4.748 -12.243 1.00 91.56 215 LEU A CA 1
ATOM 1588 C C . LEU A 1 215 ? -10.515 -5.847 -13.101 1.00 91.56 215 LEU A C 1
ATOM 1590 O O . LEU A 1 215 ? -11.478 -5.574 -13.818 1.00 91.56 215 LEU A O 1
ATOM 1594 N N . MET A 1 216 ? -9.937 -7.048 -13.074 1.00 89.44 216 MET A N 1
ATOM 1595 C CA . MET A 1 216 ? -10.271 -8.128 -13.997 1.00 89.44 216 MET A CA 1
ATOM 1596 C C . MET A 1 216 ? -10.426 -9.487 -13.303 1.00 89.44 216 MET A C 1
ATOM 1598 O O . MET A 1 216 ? -10.556 -10.468 -14.026 1.00 89.44 216 MET A O 1
ATOM 1602 N N . ASP A 1 217 ? -10.423 -9.556 -11.967 1.00 90.00 217 ASP A N 1
ATOM 1603 C CA . ASP A 1 217 ? -10.644 -10.786 -11.186 1.00 90.00 217 ASP A CA 1
ATOM 1604 C C . ASP A 1 217 ? -9.760 -11.967 -11.634 1.00 90.00 217 ASP A C 1
ATOM 1606 O O . ASP A 1 217 ? -10.224 -13.078 -11.866 1.00 90.00 217 ASP A O 1
ATOM 1610 N N . ALA A 1 218 ? -8.474 -11.690 -11.873 1.00 89.12 218 ALA A N 1
ATOM 1611 C CA . ALA A 1 218 ? -7.555 -12.655 -12.479 1.00 89.12 218 ALA A CA 1
ATOM 1612 C C . ALA A 1 218 ? -7.022 -13.740 -11.527 1.00 89.12 218 ALA A C 1
ATOM 1614 O O . ALA A 1 218 ? -6.547 -14.762 -12.009 1.00 89.12 218 ALA A O 1
ATOM 1615 N N . ASP A 1 219 ? -7.080 -13.504 -10.214 1.00 90.56 219 ASP A N 1
ATOM 1616 C CA . ASP A 1 219 ? -6.590 -14.391 -9.145 1.00 90.56 219 ASP A CA 1
ATOM 1617 C C . ASP A 1 219 ? -5.188 -14.988 -9.372 1.00 90.56 219 ASP A C 1
ATOM 1619 O O . ASP A 1 219 ? -4.962 -16.193 -9.287 1.00 90.56 219 ASP A O 1
ATOM 1623 N N . ILE A 1 220 ? -4.226 -14.119 -9.671 1.00 91.00 220 ILE A N 1
ATOM 1624 C CA . ILE A 1 220 ? -2.821 -14.486 -9.885 1.00 91.00 220 ILE A CA 1
ATOM 1625 C C . ILE A 1 220 ? -1.903 -13.886 -8.818 1.00 91.00 220 ILE A C 1
ATOM 1627 O O . ILE A 1 220 ? -2.282 -12.980 -8.070 1.00 91.00 220 ILE A O 1
ATOM 1631 N N . ARG A 1 221 ? -0.652 -14.337 -8.789 1.00 91.38 221 ARG A N 1
ATOM 1632 C CA . ARG A 1 221 ? 0.409 -13.817 -7.926 1.00 91.38 221 ARG A CA 1
ATOM 1633 C C . ARG A 1 221 ? 1.507 -13.119 -8.739 1.00 91.38 221 ARG A C 1
ATOM 1635 O O . ARG A 1 221 ? 1.603 -13.314 -9.952 1.00 91.38 221 ARG A O 1
ATOM 1642 N N . PRO A 1 222 ? 2.381 -12.316 -8.097 1.00 90.31 222 PRO A N 1
ATOM 1643 C CA . PRO A 1 222 ? 3.485 -11.651 -8.791 1.00 90.31 222 PRO A CA 1
ATOM 1644 C C . PRO A 1 222 ? 4.415 -12.607 -9.541 1.00 90.31 222 PRO A C 1
ATOM 1646 O O . PRO A 1 222 ? 5.013 -12.213 -10.543 1.00 90.31 222 PRO A O 1
ATOM 1649 N N . GLU A 1 223 ? 4.541 -13.845 -9.064 1.00 90.88 223 GLU A N 1
ATOM 1650 C CA . GLU A 1 223 ? 5.360 -14.889 -9.677 1.00 90.88 223 GLU A CA 1
ATOM 1651 C C . GLU A 1 223 ? 4.812 -15.359 -11.033 1.00 90.88 223 GLU A C 1
ATOM 1653 O O . GLU A 1 223 ? 5.601 -15.721 -11.905 1.00 90.88 223 GLU A O 1
ATOM 1658 N N . ASP A 1 224 ? 3.497 -15.268 -11.245 1.00 88.12 224 ASP A N 1
ATOM 1659 C CA . ASP A 1 224 ? 2.829 -15.674 -12.489 1.00 88.12 224 ASP A CA 1
ATOM 1660 C C . ASP A 1 224 ? 3.014 -14.639 -13.614 1.00 88.12 224 ASP A C 1
ATOM 1662 O O . ASP A 1 224 ? 2.735 -14.893 -14.789 1.00 88.12 224 ASP A O 1
ATOM 1666 N N . VAL A 1 225 ? 3.497 -13.438 -13.276 1.00 86.12 225 VAL A N 1
ATOM 1667 C CA . VAL A 1 225 ? 3.710 -12.365 -14.245 1.00 86.12 225 VAL A CA 1
ATOM 1668 C C . VAL A 1 225 ? 5.035 -12.564 -14.972 1.00 86.12 225 VAL A C 1
ATOM 1670 O O . VAL A 1 225 ? 6.119 -12.484 -14.388 1.00 86.12 225 VAL A O 1
ATOM 1673 N N . ARG A 1 226 ? 4.967 -12.707 -16.300 1.00 83.44 226 ARG A N 1
ATOM 1674 C CA . ARG A 1 226 ? 6.165 -12.756 -17.141 1.00 83.44 226 ARG A CA 1
ATOM 1675 C C . ARG A 1 226 ? 6.896 -11.411 -17.109 1.00 83.44 226 ARG A C 1
ATOM 1677 O O . ARG A 1 226 ? 6.362 -10.384 -17.541 1.00 83.44 226 ARG A O 1
ATOM 1684 N N . ARG A 1 227 ? 8.150 -11.430 -16.657 1.00 81.62 227 ARG A N 1
ATOM 1685 C CA . ARG A 1 227 ? 9.014 -10.248 -16.534 1.00 81.62 227 ARG A CA 1
ATOM 1686 C C . ARG A 1 227 ? 10.137 -10.256 -17.559 1.00 81.62 227 ARG A C 1
ATOM 1688 O O . ARG A 1 227 ? 10.745 -11.291 -17.814 1.00 81.62 227 ARG A O 1
ATOM 1695 N N . GLU A 1 228 ? 10.448 -9.081 -18.094 1.00 73.50 228 GLU A N 1
ATOM 1696 C CA . GLU A 1 228 ? 11.672 -8.840 -18.861 1.00 73.50 228 GLU A CA 1
ATOM 1697 C C . GLU A 1 228 ? 12.488 -7.726 -18.192 1.00 73.50 228 GLU A C 1
ATOM 1699 O O . GLU A 1 228 ? 12.016 -6.581 -18.155 1.00 73.50 228 GLU A O 1
ATOM 1704 N N . PRO A 1 229 ? 13.694 -8.031 -17.667 1.00 66.31 229 PRO A N 1
ATOM 1705 C CA . PRO A 1 229 ? 14.532 -7.053 -16.981 1.00 66.31 229 PRO A CA 1
ATOM 1706 C C . PRO A 1 229 ? 14.909 -5.881 -17.886 1.00 66.31 229 PRO A C 1
ATOM 1708 O O . PRO A 1 229 ? 15.262 -6.070 -19.052 1.00 66.31 229 PRO A O 1
ATOM 1711 N N . SER A 1 230 ? 14.915 -4.667 -17.340 1.00 60.91 230 SER A N 1
ATOM 1712 C CA . SER A 1 230 ? 15.347 -3.466 -18.071 1.00 60.91 230 SER A CA 1
ATOM 1713 C C . SER A 1 230 ? 16.835 -3.512 -18.457 1.00 60.91 230 SER A C 1
ATOM 1715 O O . SER A 1 230 ? 17.207 -3.037 -19.530 1.00 60.91 230 SER A O 1
ATOM 1717 N N . SER A 1 231 ? 17.672 -4.160 -17.638 1.00 57.03 231 SER A N 1
ATOM 1718 C CA . SER A 1 231 ? 19.119 -4.323 -17.847 1.00 57.03 231 SER A CA 1
ATOM 1719 C C . SER A 1 231 ? 19.477 -5.155 -19.081 1.00 57.03 231 SER A C 1
ATOM 1721 O O . SER A 1 231 ? 20.496 -4.897 -19.717 1.00 57.03 231 SER A O 1
ATOM 1723 N N . SER A 1 232 ? 18.607 -6.085 -19.492 1.00 53.84 232 SER A N 1
ATOM 1724 C CA . SER A 1 232 ? 18.782 -6.888 -20.716 1.00 53.84 232 SER A CA 1
ATOM 1725 C C . SER A 1 232 ? 18.783 -6.054 -22.010 1.00 53.84 232 SER A C 1
ATOM 1727 O O . SER A 1 232 ? 19.081 -6.568 -23.085 1.00 53.84 232 SER A O 1
ATOM 1729 N N . HIS A 1 233 ? 18.460 -4.759 -21.913 1.00 54.34 233 HIS A N 1
ATOM 1730 C CA . HIS A 1 233 ? 18.399 -3.820 -23.030 1.00 54.34 233 HIS A CA 1
ATOM 1731 C C . HIS A 1 233 ? 19.527 -2.774 -23.015 1.00 54.34 233 HIS A C 1
ATOM 1733 O O . HIS A 1 233 ? 19.481 -1.844 -23.823 1.00 54.34 233 HIS A O 1
ATOM 1739 N N . SER A 1 234 ? 20.553 -2.924 -22.162 1.00 49.28 234 SER A N 1
ATOM 1740 C CA . SER A 1 234 ? 21.731 -2.033 -22.134 1.00 49.28 234 SER A CA 1
ATOM 1741 C C . SER A 1 234 ? 22.402 -1.883 -23.510 1.00 49.28 234 SER A C 1
ATOM 1743 O O . SER A 1 234 ? 22.906 -0.813 -23.839 1.00 49.28 234 SER A O 1
ATOM 1745 N N . THR A 1 235 ? 22.320 -2.913 -24.355 1.00 42.34 235 THR A N 1
ATOM 1746 C CA . THR A 1 235 ? 22.888 -2.966 -25.712 1.00 42.34 235 THR A CA 1
ATOM 1747 C C . THR A 1 235 ? 21.972 -2.424 -26.816 1.00 42.34 235 THR A C 1
ATOM 1749 O O . THR A 1 235 ? 22.421 -2.258 -27.946 1.00 42.34 235 THR A O 1
ATOM 1752 N N . ARG A 1 236 ? 20.694 -2.120 -26.532 1.00 44.69 236 ARG A N 1
ATOM 1753 C CA . ARG A 1 236 ? 19.682 -1.720 -27.538 1.00 44.69 236 ARG A CA 1
ATOM 1754 C C . ARG A 1 236 ? 19.192 -0.272 -27.412 1.00 44.69 236 ARG A C 1
ATOM 1756 O O . ARG A 1 236 ? 18.165 0.092 -27.986 1.00 44.69 236 ARG A O 1
ATOM 1763 N N . CYS A 1 237 ? 19.927 0.574 -26.695 1.00 44.53 237 CYS A N 1
ATOM 1764 C CA . CYS A 1 237 ? 19.694 2.019 -26.657 1.00 44.53 237 CYS A CA 1
ATOM 1765 C C . CYS A 1 237 ? 20.263 2.703 -27.910 1.00 44.53 237 CYS A C 1
ATOM 1767 O O . CYS A 1 237 ? 21.300 3.357 -27.859 1.00 44.53 237 CYS A O 1
ATOM 1769 N N . SER A 1 238 ? 19.585 2.559 -29.052 1.00 43.75 238 SER A N 1
ATOM 1770 C CA . SER A 1 238 ? 19.877 3.376 -30.235 1.00 43.75 238 SER A CA 1
ATOM 1771 C C . SER A 1 238 ? 19.104 4.702 -30.182 1.00 43.75 238 SER A C 1
ATOM 1773 O O . SER A 1 238 ? 17.954 4.765 -29.740 1.00 43.75 238 SER A O 1
ATOM 1775 N N . ARG A 1 239 ? 19.732 5.785 -30.664 1.00 45.12 239 ARG A N 1
ATOM 1776 C CA . ARG A 1 239 ? 19.205 7.169 -30.662 1.00 45.12 239 ARG A CA 1
ATOM 1777 C C . ARG A 1 239 ? 17.871 7.353 -31.415 1.00 45.12 239 ARG A C 1
ATOM 1779 O O . ARG A 1 239 ? 17.271 8.422 -31.323 1.00 45.12 239 ARG A O 1
ATOM 1786 N N . SER A 1 240 ? 17.397 6.349 -32.156 1.00 36.41 240 SER A N 1
ATOM 1787 C CA . SER A 1 240 ? 16.237 6.459 -33.049 1.00 36.41 240 SER A CA 1
ATOM 1788 C C . SER A 1 240 ? 14.907 5.988 -32.451 1.00 36.41 240 SER A C 1
ATOM 1790 O O . SER A 1 240 ? 13.863 6.257 -33.048 1.00 36.41 240 SER A O 1
ATOM 1792 N N . THR A 1 241 ? 14.888 5.343 -31.273 1.00 38.78 241 THR A N 1
ATOM 1793 C CA . THR A 1 241 ? 13.657 4.693 -30.782 1.00 38.78 241 THR A CA 1
ATOM 1794 C C . THR A 1 241 ? 13.414 4.886 -29.284 1.00 38.78 241 THR A C 1
ATOM 1796 O O . THR A 1 241 ? 14.264 4.589 -28.450 1.00 38.78 241 THR A O 1
ATOM 1799 N N . ALA A 1 242 ? 12.219 5.366 -28.915 1.00 45.06 242 ALA A N 1
ATOM 1800 C CA . ALA A 1 242 ? 11.825 5.513 -27.516 1.00 45.06 242 ALA A CA 1
ATOM 1801 C C . ALA A 1 242 ? 11.358 4.160 -26.956 1.00 45.06 242 ALA A C 1
ATOM 1803 O O . ALA A 1 242 ? 10.214 3.743 -27.156 1.00 45.06 242 ALA A O 1
ATOM 1804 N N . SER A 1 243 ? 12.256 3.485 -26.249 1.00 48.28 243 SER A N 1
ATOM 1805 C CA . SER A 1 243 ? 11.964 2.290 -25.462 1.00 48.28 243 SER A CA 1
ATOM 1806 C C . SER A 1 243 ? 11.226 2.666 -24.178 1.00 48.28 243 SER A C 1
ATOM 1808 O O . SER A 1 243 ? 11.681 3.525 -23.423 1.00 48.28 243 SER A O 1
ATOM 1810 N N . ARG A 1 244 ? 10.073 2.042 -23.911 1.00 54.03 244 ARG A N 1
ATOM 1811 C CA . ARG A 1 244 ? 9.335 2.216 -22.649 1.00 54.03 244 ARG A CA 1
ATOM 1812 C C . ARG A 1 244 ? 8.987 0.880 -22.031 1.00 54.03 244 ARG A C 1
ATOM 1814 O O . ARG A 1 244 ? 8.587 -0.038 -22.737 1.00 54.03 244 ARG A O 1
ATOM 1821 N N . TRP A 1 245 ? 9.072 0.814 -20.710 1.00 49.38 245 TRP A N 1
ATOM 1822 C CA . TRP A 1 245 ? 8.662 -0.362 -19.966 1.00 49.38 245 TRP A CA 1
ATOM 1823 C C . TRP A 1 245 ? 7.154 -0.302 -19.704 1.00 49.38 245 TRP A C 1
ATOM 1825 O O . TRP A 1 245 ? 6.660 0.616 -19.043 1.00 49.38 245 TRP A O 1
ATOM 1835 N N . VAL A 1 246 ? 6.414 -1.222 -20.323 1.00 56.28 246 VAL A N 1
ATOM 1836 C CA . VAL A 1 246 ? 4.948 -1.250 -20.318 1.00 56.28 246 VAL A CA 1
ATOM 1837 C C . VAL A 1 246 ? 4.479 -2.530 -19.651 1.00 56.28 246 VAL A C 1
ATOM 1839 O O . VAL A 1 246 ? 4.868 -3.623 -20.067 1.00 56.28 246 VAL A O 1
ATOM 1842 N N . SER A 1 247 ? 3.600 -2.373 -18.667 1.00 60.59 247 SER A N 1
ATOM 1843 C CA . SER A 1 247 ? 2.779 -3.453 -18.134 1.00 60.59 247 SER A CA 1
ATOM 1844 C C . SER A 1 247 ? 1.495 -3.528 -18.946 1.00 60.59 247 SER A C 1
ATOM 1846 O O . SER A 1 247 ? 0.806 -2.516 -19.115 1.00 60.59 247 SER A O 1
ATOM 1848 N N . SER A 1 248 ? 1.178 -4.712 -19.459 1.00 59.50 248 SER A N 1
ATOM 1849 C CA . SER A 1 248 ? -0.096 -4.981 -20.126 1.00 59.50 248 SER A CA 1
ATOM 1850 C C . SER A 1 248 ? -0.779 -6.169 -19.480 1.00 59.50 248 SER A C 1
ATOM 1852 O O . SER A 1 248 ? -0.142 -7.214 -19.402 1.00 59.50 248 SER A O 1
ATOM 1854 N N . SER A 1 249 ? -2.052 -6.022 -19.121 1.00 59.09 249 SER A N 1
ATOM 1855 C CA . SER A 1 249 ? -2.937 -7.110 -18.696 1.00 59.09 249 SER A CA 1
ATOM 1856 C C . SER A 1 249 ? -4.078 -7.211 -19.703 1.00 59.09 249 SER A C 1
ATOM 1858 O O . SER A 1 249 ? -4.747 -6.213 -19.978 1.00 59.09 249 SER A O 1
ATOM 1860 N N . THR A 1 250 ? -4.257 -8.380 -20.316 1.00 67.44 250 THR A N 1
ATOM 1861 C CA . THR A 1 250 ? -5.295 -8.626 -21.335 1.00 67.44 250 THR A CA 1
ATOM 1862 C C . THR A 1 250 ? -6.020 -9.923 -21.008 1.00 67.44 250 THR A C 1
ATOM 1864 O O .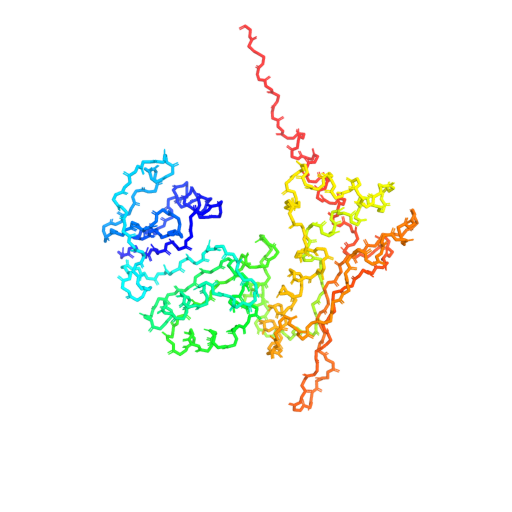 THR A 1 250 ? -5.347 -10.920 -20.764 1.00 67.44 250 THR A O 1
ATOM 1867 N N . ARG A 1 251 ? -7.357 -9.906 -21.018 1.00 64.88 251 ARG A N 1
ATOM 1868 C CA . ARG A 1 251 ? -8.195 -11.110 -20.909 1.00 64.88 251 ARG A CA 1
ATOM 1869 C C . ARG A 1 251 ? -8.350 -11.724 -22.302 1.00 64.88 251 ARG A C 1
ATOM 1871 O O . ARG A 1 251 ? -8.748 -11.003 -23.215 1.00 64.88 251 ARG A O 1
ATOM 1878 N N . THR A 1 252 ? -8.005 -13.000 -22.480 1.00 54.12 252 THR A N 1
ATOM 1879 C CA . THR A 1 252 ? -7.867 -13.608 -23.819 1.00 54.12 252 THR A CA 1
ATOM 1880 C C . THR A 1 252 ? -9.069 -14.398 -24.348 1.00 54.12 252 THR A C 1
ATOM 1882 O O . THR A 1 252 ? -9.056 -14.687 -25.537 1.00 54.12 252 THR A O 1
ATOM 1885 N N . SER A 1 253 ? -10.146 -14.616 -23.578 1.00 51.00 253 SER A N 1
ATOM 1886 C CA . SER A 1 253 ? -11.406 -15.190 -24.103 1.00 51.00 253 SER A CA 1
ATOM 1887 C C . SER A 1 253 ? -12.630 -14.754 -23.276 1.00 51.00 253 SER A C 1
ATOM 1889 O O . SER A 1 253 ? -12.598 -14.889 -22.052 1.00 51.00 253 SER A O 1
ATOM 1891 N N . PRO A 1 254 ? -13.724 -14.256 -23.882 1.00 42.56 254 PRO A N 1
ATOM 1892 C CA . PRO A 1 254 ? -15.045 -14.209 -23.259 1.00 42.56 254 PRO A CA 1
ATOM 1893 C C . PRO A 1 254 ? -15.792 -15.516 -23.564 1.00 42.56 254 PRO A C 1
ATOM 1895 O O . PRO A 1 254 ? -16.143 -15.734 -24.718 1.00 42.56 254 PRO A O 1
ATOM 1898 N N . GLY A 1 255 ? -16.062 -16.364 -22.566 1.00 39.34 255 GLY A N 1
ATOM 1899 C CA . GLY A 1 255 ? -17.086 -17.415 -22.708 1.00 39.34 255 GLY A CA 1
ATOM 1900 C C . GLY A 1 255 ? -16.735 -18.833 -22.256 1.00 39.34 255 GLY A C 1
ATOM 1901 O O . GLY A 1 255 ? -17.645 -19.644 -22.155 1.00 39.34 255 GLY A O 1
ATOM 1902 N N . GLU A 1 256 ? -15.482 -19.144 -21.925 1.00 33.44 256 GLU A N 1
ATOM 1903 C CA . GLU A 1 256 ? -15.119 -20.452 -21.358 1.00 33.44 256 GLU A CA 1
ATOM 1904 C C . GLU A 1 256 ? -14.806 -20.339 -19.866 1.00 33.44 256 GLU A C 1
ATOM 1906 O O . GLU A 1 256 ? -14.336 -19.303 -19.389 1.00 33.44 256 GLU A O 1
ATOM 1911 N N . SER A 1 257 ? -15.041 -21.430 -19.133 1.00 37.66 257 SER A N 1
ATOM 1912 C CA . SER A 1 257 ? -14.846 -21.576 -17.682 1.00 37.66 257 SER A CA 1
ATOM 1913 C C . SER A 1 257 ? -13.418 -21.272 -17.193 1.00 37.66 257 SER A C 1
ATOM 1915 O O . SER A 1 257 ? -13.180 -21.240 -15.989 1.00 37.66 257 SER A O 1
ATOM 1917 N N . SER A 1 258 ? -12.477 -21.003 -18.105 1.00 37.34 258 SER A N 1
ATOM 1918 C CA . SER A 1 258 ? -11.128 -20.516 -17.828 1.00 37.34 258 SER A CA 1
ATOM 1919 C C . SER A 1 258 ? -10.825 -19.230 -18.615 1.00 37.34 258 SER A C 1
ATOM 1921 O O . SER A 1 258 ? -10.484 -19.266 -19.798 1.00 37.34 258 SER A O 1
ATOM 1923 N N . CYS A 1 259 ? -10.898 -18.070 -17.956 1.00 42.81 259 CYS A N 1
ATOM 1924 C CA . CYS A 1 259 ? -10.320 -16.833 -18.487 1.00 42.81 259 CYS A CA 1
ATOM 1925 C C . CYS A 1 259 ? -8.789 -16.903 -18.396 1.00 42.81 259 CYS A C 1
ATOM 1927 O O . CYS A 1 259 ? -8.237 -16.987 -17.304 1.00 42.81 259 CYS A O 1
ATOM 1929 N N . SER A 1 260 ? -8.090 -16.818 -19.529 1.00 47.31 260 SER A N 1
ATOM 1930 C CA . SER A 1 260 ? -6.631 -16.662 -19.549 1.00 47.31 260 SER A CA 1
ATOM 1931 C C . SER A 1 260 ? -6.241 -15.177 -19.529 1.00 47.31 260 SER A C 1
ATOM 1933 O O . SER A 1 260 ? -6.906 -14.335 -20.143 1.00 47.31 260 SER A O 1
ATOM 1935 N N . PHE A 1 261 ? -5.168 -14.841 -18.808 1.00 51.56 261 PHE A N 1
ATOM 1936 C CA . PHE A 1 261 ? -4.625 -13.484 -18.731 1.00 51.56 261 PHE A CA 1
ATOM 1937 C C . PHE A 1 261 ? -3.200 -13.461 -19.265 1.00 51.56 261 PHE A C 1
ATOM 1939 O O . PHE A 1 261 ? -2.322 -14.156 -18.762 1.00 51.56 261 PHE A O 1
ATOM 1946 N N . THR A 1 262 ? -2.935 -12.613 -20.257 1.00 57.06 262 THR A N 1
ATOM 1947 C CA . THR A 1 262 ? -1.552 -12.308 -20.636 1.00 57.06 262 THR A CA 1
ATOM 1948 C C . THR A 1 262 ? -1.097 -11.083 -19.868 1.00 57.06 262 THR A C 1
ATOM 1950 O O . THR A 1 262 ? -1.541 -9.966 -20.166 1.00 57.06 262 THR A O 1
ATOM 1953 N N . ILE A 1 263 ? -0.191 -11.290 -18.910 1.00 56.91 263 ILE A N 1
ATOM 1954 C CA . ILE A 1 263 ? 0.471 -10.209 -18.185 1.00 56.91 263 ILE A CA 1
ATOM 1955 C C . ILE A 1 263 ? 1.961 -10.244 -18.460 1.00 56.91 263 ILE A C 1
ATOM 1957 O O . ILE A 1 263 ? 2.648 -11.225 -18.185 1.00 56.91 263 ILE A O 1
ATOM 1961 N N . ARG A 1 264 ? 2.462 -9.150 -19.027 1.00 61.50 264 ARG A N 1
ATOM 1962 C CA . ARG A 1 264 ? 3.883 -8.992 -19.317 1.00 61.50 264 ARG A CA 1
ATOM 1963 C C . ARG A 1 264 ? 4.327 -7.590 -18.977 1.00 61.50 264 ARG A C 1
ATOM 1965 O O . ARG A 1 264 ? 3.650 -6.617 -19.320 1.00 61.50 264 ARG A O 1
ATOM 1972 N N . THR A 1 265 ? 5.500 -7.504 -18.375 1.00 54.84 265 THR A N 1
ATOM 1973 C CA . THR A 1 265 ? 6.275 -6.274 -18.296 1.00 54.84 265 THR A CA 1
ATOM 1974 C C . THR A 1 265 ? 7.395 -6.371 -19.324 1.00 54.84 265 THR A C 1
ATOM 1976 O O . THR A 1 265 ? 8.162 -7.330 -19.345 1.00 54.84 265 THR A O 1
ATOM 1979 N N . SER A 1 266 ? 7.418 -5.443 -20.279 1.00 56.88 266 SER A N 1
ATOM 1980 C CA . SER A 1 266 ? 8.386 -5.486 -21.382 1.00 56.88 266 SER A CA 1
ATOM 1981 C C . SER A 1 266 ? 8.785 -4.102 -21.833 1.00 56.88 266 SER A C 1
ATOM 1983 O O . SER A 1 266 ? 7.980 -3.165 -21.812 1.00 56.88 266 SER A O 1
ATOM 1985 N N . THR A 1 267 ? 10.023 -3.989 -22.294 1.00 57.16 267 THR A N 1
ATOM 1986 C CA . THR A 1 267 ? 10.472 -2.815 -23.027 1.00 57.16 267 THR A CA 1
ATOM 1987 C C . THR A 1 267 ? 9.877 -2.882 -24.428 1.00 57.16 267 THR A C 1
ATOM 1989 O O . THR A 1 267 ? 10.199 -3.772 -25.208 1.00 57.16 267 THR A O 1
ATOM 1992 N N . ARG A 1 268 ? 8.983 -1.953 -24.765 1.00 58.00 268 ARG A N 1
ATOM 1993 C CA . ARG A 1 268 ? 8.441 -1.822 -26.119 1.00 58.00 268 ARG A CA 1
ATOM 1994 C C . ARG A 1 268 ? 9.007 -0.584 -26.788 1.00 58.00 268 ARG A C 1
ATOM 1996 O O . ARG A 1 268 ? 8.945 0.512 -26.229 1.00 58.00 268 ARG A O 1
ATOM 2003 N N . LEU A 1 269 ? 9.494 -0.769 -28.011 1.00 55.31 269 LEU A N 1
ATOM 2004 C CA . LEU A 1 269 ? 9.744 0.325 -28.940 1.00 55.31 269 LEU A CA 1
ATOM 2005 C C . LEU A 1 269 ? 8.386 0.926 -29.308 1.00 55.31 269 LEU A C 1
ATOM 2007 O O . LEU A 1 269 ? 7.482 0.210 -29.743 1.00 55.31 269 LEU A O 1
ATOM 2011 N N . ARG A 1 270 ? 8.207 2.228 -29.085 1.00 55.12 270 ARG A N 1
ATOM 2012 C CA . ARG A 1 270 ? 6.992 2.934 -29.503 1.00 55.12 270 ARG A CA 1
ATOM 2013 C C . ARG A 1 270 ? 7.332 4.120 -30.387 1.00 55.12 270 ARG A C 1
ATOM 2015 O O . ARG A 1 270 ? 8.262 4.878 -30.114 1.00 55.12 270 ARG A O 1
ATOM 2022 N N . THR A 1 271 ? 6.526 4.293 -31.429 1.00 47.50 271 THR A N 1
ATOM 2023 C CA . THR A 1 271 ? 6.521 5.497 -32.256 1.00 47.50 271 THR A CA 1
ATOM 2024 C C . THR A 1 271 ? 6.070 6.694 -31.415 1.00 47.50 271 THR A C 1
ATOM 2026 O O . THR A 1 271 ? 5.290 6.563 -30.465 1.00 47.50 271 THR A O 1
ATOM 2029 N N . ARG A 1 272 ? 6.572 7.893 -31.741 1.00 52.19 272 ARG A N 1
ATOM 2030 C CA . ARG A 1 272 ? 6.296 9.122 -30.971 1.00 52.19 272 ARG A CA 1
ATOM 2031 C C . ARG A 1 272 ? 4.799 9.469 -30.875 1.00 52.19 272 ARG A C 1
ATOM 2033 O O . ARG A 1 272 ? 4.431 10.176 -29.940 1.00 52.19 272 ARG A O 1
ATOM 2040 N N . SER A 1 273 ? 3.960 8.937 -31.766 1.00 44.53 273 SER A N 1
ATOM 2041 C CA . SER A 1 273 ? 2.510 9.170 -31.850 1.00 44.53 273 SER A CA 1
ATOM 2042 C C . SER A 1 273 ? 1.656 8.391 -30.837 1.00 44.53 273 SER A C 1
ATOM 2044 O O . SER A 1 273 ? 0.457 8.635 -30.743 1.00 44.53 273 SER A O 1
ATOM 2046 N N . SER A 1 274 ? 2.224 7.469 -30.054 1.00 49.53 274 SER A N 1
ATOM 2047 C CA . SER A 1 274 ? 1.431 6.686 -29.095 1.00 49.53 274 SER A CA 1
ATOM 2048 C C . SER A 1 274 ? 0.986 7.505 -27.853 1.00 49.53 274 SER A C 1
ATOM 2050 O O . SER A 1 274 ? 1.761 8.314 -27.340 1.00 49.53 274 SER A O 1
ATOM 2052 N N . PRO A 1 275 ? -0.199 7.273 -27.250 1.00 54.03 275 PRO A N 1
ATOM 2053 C CA . PRO A 1 275 ? -0.659 8.056 -26.086 1.00 54.03 275 PRO A CA 1
ATOM 2054 C C . PRO A 1 275 ? 0.273 7.989 -24.862 1.00 54.03 275 PRO A C 1
ATOM 2056 O O . PRO A 1 275 ? 0.294 8.879 -24.017 1.00 54.03 275 PRO A O 1
ATOM 2059 N N . THR A 1 276 ? 1.079 6.930 -24.756 1.00 50.06 276 THR A N 1
ATOM 2060 C CA . THR A 1 276 ? 2.029 6.719 -23.654 1.00 50.06 276 THR A CA 1
ATOM 2061 C C . THR A 1 276 ? 3.422 7.302 -23.931 1.00 50.06 276 THR A C 1
ATOM 2063 O O . THR A 1 276 ? 4.239 7.365 -23.012 1.00 50.06 276 THR A O 1
ATOM 2066 N N . SER A 1 277 ? 3.743 7.724 -25.163 1.00 46.84 277 SER A N 1
ATOM 2067 C CA . SER A 1 277 ? 5.052 8.321 -25.488 1.00 46.84 277 SER A CA 1
ATOM 2068 C C . SER A 1 277 ? 5.167 9.789 -25.067 1.00 46.84 277 SER A C 1
ATOM 2070 O O . SER A 1 277 ? 6.276 10.220 -24.746 1.00 46.84 277 SER A O 1
ATOM 2072 N N . SER A 1 278 ? 4.054 10.528 -24.972 1.00 48.28 278 SER A N 1
ATOM 2073 C CA . SER A 1 278 ? 4.011 11.981 -24.710 1.00 48.28 278 SER A CA 1
ATOM 2074 C C . SER A 1 278 ? 4.151 12.402 -23.234 1.00 48.28 278 SER A C 1
ATOM 2076 O O . SER A 1 278 ? 4.414 13.576 -22.954 1.00 48.28 278 SER A O 1
ATOM 2078 N N . ARG A 1 279 ? 4.042 11.472 -22.272 1.00 52.59 279 ARG A N 1
ATOM 2079 C CA . ARG A 1 279 ? 3.977 11.795 -20.828 1.00 52.59 279 ARG A CA 1
ATOM 2080 C C . ARG A 1 279 ? 5.211 12.523 -20.279 1.00 52.59 279 ARG A C 1
ATOM 2082 O O . ARG A 1 279 ? 5.068 13.418 -19.449 1.00 52.59 279 ARG A O 1
ATOM 2089 N N . SER A 1 280 ? 6.416 12.217 -20.768 1.00 51.50 280 SER A N 1
ATOM 2090 C CA . SER A 1 280 ? 7.638 12.924 -20.344 1.00 51.50 280 SER A CA 1
ATOM 2091 C C . SER A 1 280 ? 7.679 14.382 -20.822 1.00 51.50 280 SER A C 1
ATOM 2093 O O . SER A 1 280 ? 8.251 15.231 -20.144 1.00 51.50 280 SER A O 1
ATOM 2095 N N . ALA A 1 281 ? 7.048 14.696 -21.958 1.00 41.59 281 ALA A N 1
ATOM 2096 C CA . ALA A 1 281 ? 6.971 16.060 -22.480 1.00 41.59 281 ALA A CA 1
ATOM 2097 C C . ALA A 1 281 ? 5.912 16.898 -21.741 1.00 41.59 281 ALA A C 1
ATOM 2099 O O . ALA A 1 281 ? 6.156 18.066 -21.439 1.00 41.59 281 ALA A O 1
ATOM 2100 N N . GLN A 1 282 ? 4.767 16.301 -21.393 1.00 40.09 282 GLN A N 1
ATOM 2101 C CA . GLN A 1 282 ? 3.709 16.970 -20.624 1.00 40.09 282 GLN A CA 1
ATOM 2102 C C . GLN A 1 282 ? 4.135 17.263 -19.177 1.00 40.09 282 GLN A C 1
ATOM 2104 O O . GLN A 1 282 ? 3.960 18.388 -18.711 1.00 40.09 282 GLN A O 1
ATOM 2109 N N . ALA A 1 283 ? 4.783 16.310 -18.495 1.00 43.94 283 ALA A N 1
ATOM 2110 C CA . ALA A 1 283 ? 5.296 16.518 -17.137 1.00 43.94 283 ALA A CA 1
ATOM 2111 C C . ALA A 1 283 ? 6.387 17.606 -17.075 1.00 43.94 283 ALA A C 1
ATOM 2113 O O . ALA A 1 283 ? 6.440 18.376 -16.115 1.00 43.94 283 ALA A O 1
ATOM 2114 N N . ARG A 1 284 ? 7.230 17.724 -18.116 1.00 48.34 284 ARG A N 1
ATOM 2115 C CA . ARG A 1 284 ? 8.239 18.792 -18.214 1.00 48.34 284 ARG A CA 1
ATOM 2116 C C . ARG A 1 284 ? 7.602 20.163 -18.431 1.00 48.34 284 ARG A C 1
ATOM 2118 O O . ARG A 1 284 ? 7.945 21.092 -17.712 1.00 48.34 284 ARG A O 1
ATOM 2125 N N . ARG A 1 285 ? 6.622 20.276 -19.337 1.00 43.53 285 ARG A N 1
ATOM 2126 C CA . ARG A 1 285 ? 5.868 21.526 -19.563 1.00 43.53 285 ARG A CA 1
ATOM 2127 C C . ARG A 1 285 ? 5.118 21.979 -18.308 1.00 43.53 285 ARG A C 1
ATOM 2129 O O . ARG A 1 285 ? 5.080 23.173 -18.030 1.00 43.53 285 ARG A O 1
ATOM 2136 N N . ALA A 1 286 ? 4.576 21.043 -17.527 1.00 43.88 286 ALA A N 1
ATOM 2137 C CA . ALA A 1 286 ? 3.949 21.342 -16.240 1.00 43.88 286 ALA A CA 1
ATOM 2138 C C . ALA A 1 286 ? 4.969 21.851 -15.201 1.00 43.88 286 ALA A C 1
ATOM 2140 O O . ALA A 1 286 ? 4.717 22.856 -14.540 1.00 43.88 286 ALA A O 1
ATOM 2141 N N . ARG A 1 287 ? 6.155 21.229 -15.104 1.00 52.72 287 ARG A N 1
ATOM 2142 C CA . ARG A 1 287 ? 7.246 21.675 -14.211 1.00 52.72 287 ARG A CA 1
ATOM 2143 C C . ARG A 1 287 ? 7.862 23.014 -14.634 1.00 52.72 287 ARG A C 1
ATOM 2145 O O . ARG A 1 287 ? 8.181 23.830 -13.775 1.00 52.72 287 ARG A O 1
ATOM 2152 N N . GLU A 1 288 ? 8.005 23.263 -15.933 1.00 48.22 288 GLU A N 1
ATOM 2153 C CA . GLU A 1 288 ? 8.467 24.545 -16.485 1.00 48.22 288 GLU A CA 1
ATOM 2154 C C . GLU A 1 288 ? 7.442 25.662 -16.238 1.00 48.22 288 GLU A C 1
ATOM 2156 O O . GLU A 1 288 ? 7.829 26.757 -15.833 1.00 48.22 288 GLU A O 1
ATOM 2161 N N . ARG A 1 289 ? 6.137 25.384 -16.389 1.00 54.03 289 ARG A N 1
ATOM 2162 C CA . ARG A 1 289 ? 5.064 26.323 -16.015 1.00 54.03 289 ARG A CA 1
ATOM 2163 C C . ARG A 1 289 ? 5.053 26.613 -14.512 1.00 54.03 289 ARG A C 1
ATOM 2165 O O . ARG A 1 289 ? 4.982 27.774 -14.134 1.00 54.03 289 ARG A O 1
ATOM 2172 N N . ALA A 1 290 ? 5.213 25.594 -13.667 1.00 48.06 290 ALA A N 1
ATOM 2173 C CA . ALA A 1 290 ? 5.285 25.765 -12.214 1.00 48.06 290 ALA A CA 1
ATOM 2174 C C . ALA A 1 290 ? 6.534 26.546 -11.759 1.00 48.06 290 ALA A C 1
ATOM 2176 O O . ALA A 1 290 ? 6.469 27.304 -10.797 1.00 48.06 290 ALA A O 1
ATOM 2177 N N . ARG A 1 291 ? 7.671 26.411 -12.461 1.00 57.50 291 ARG A N 1
ATOM 2178 C CA . ARG A 1 291 ? 8.873 27.228 -12.212 1.00 57.50 291 ARG A CA 1
ATOM 2179 C C . ARG A 1 291 ? 8.694 28.686 -12.635 1.00 57.50 291 ARG A C 1
ATOM 2181 O O . ARG A 1 291 ? 9.183 29.562 -11.935 1.00 57.50 291 ARG A O 1
ATOM 2188 N N . ARG A 1 292 ? 7.993 28.941 -13.745 1.00 56.88 292 ARG A N 1
ATOM 2189 C CA . ARG A 1 292 ? 7.683 30.298 -14.232 1.00 56.88 292 ARG A CA 1
ATOM 2190 C C . ARG A 1 292 ? 6.610 31.014 -13.404 1.00 56.88 292 ARG A C 1
ATOM 2192 O O . ARG A 1 292 ? 6.554 32.232 -13.444 1.00 56.88 292 ARG A O 1
ATOM 2199 N N . ALA A 1 293 ? 5.791 30.273 -12.660 1.00 53.59 293 ALA A N 1
ATOM 2200 C CA . ALA A 1 293 ? 4.747 30.815 -11.789 1.00 53.59 293 ALA A CA 1
ATOM 2201 C C . ALA A 1 293 ? 5.228 31.152 -10.362 1.00 53.59 293 ALA A C 1
ATOM 2203 O O . ALA A 1 293 ? 4.417 31.558 -9.533 1.00 53.59 293 ALA A O 1
ATOM 2204 N N . ARG A 1 294 ? 6.521 30.979 -10.040 1.00 44.03 294 ARG A N 1
ATOM 2205 C CA . ARG A 1 294 ? 7.064 31.444 -8.755 1.00 44.03 294 ARG A CA 1
ATOM 2206 C C . ARG A 1 294 ? 7.231 32.970 -8.801 1.00 44.03 294 ARG A C 1
ATOM 2208 O O . ARG A 1 294 ? 7.940 33.437 -9.693 1.00 44.03 294 ARG A O 1
ATOM 2215 N N . PRO A 1 295 ? 6.632 33.739 -7.875 1.00 48.28 295 PRO A N 1
ATOM 2216 C CA . PRO A 1 295 ? 6.896 35.170 -7.787 1.00 48.28 295 PRO A CA 1
ATOM 2217 C C . PRO A 1 295 ? 8.385 35.397 -7.493 1.00 48.28 295 PRO A C 1
ATOM 2219 O O . PRO A 1 295 ? 8.999 34.638 -6.737 1.00 48.28 295 PRO A O 1
ATOM 2222 N N . ALA A 1 296 ? 8.973 36.406 -8.140 1.00 46.78 296 ALA A N 1
ATOM 2223 C CA . ALA A 1 296 ? 10.360 36.790 -7.903 1.00 46.78 296 ALA A CA 1
ATOM 2224 C C . ALA A 1 296 ? 10.552 37.157 -6.419 1.00 46.78 296 ALA A C 1
ATOM 2226 O O . ALA A 1 296 ? 9.637 37.733 -5.824 1.00 46.78 296 ALA A O 1
ATOM 2227 N N . PRO A 1 297 ? 11.705 36.832 -5.805 1.00 44.91 297 PRO A N 1
ATOM 2228 C CA . PRO A 1 297 ? 11.974 37.255 -4.439 1.00 44.91 297 PRO A CA 1
ATOM 2229 C C . PRO A 1 297 ? 11.907 38.783 -4.369 1.00 44.91 297 PRO A C 1
ATOM 2231 O O . PRO A 1 297 ? 12.486 39.473 -5.214 1.00 44.91 297 PRO A O 1
ATOM 2234 N N . ALA A 1 298 ? 11.161 39.293 -3.388 1.00 42.69 298 ALA A N 1
ATOM 2235 C CA . ALA A 1 298 ? 11.046 40.720 -3.137 1.00 42.69 298 ALA A CA 1
ATOM 2236 C C . ALA A 1 298 ? 12.451 41.300 -2.934 1.00 42.69 298 ALA A C 1
ATOM 2238 O O . ALA A 1 298 ? 13.200 40.841 -2.072 1.00 42.69 298 ALA A O 1
ATOM 2239 N N . ARG A 1 299 ? 12.819 42.277 -3.765 1.00 41.28 299 ARG A N 1
ATOM 2240 C CA . ARG A 1 299 ? 14.025 43.074 -3.552 1.00 41.28 299 ARG A CA 1
ATOM 2241 C C . ARG A 1 299 ? 13.779 43.934 -2.316 1.00 41.28 299 ARG A C 1
ATOM 2243 O O . ARG A 1 299 ? 12.934 44.822 -2.354 1.00 41.28 299 ARG A O 1
ATOM 2250 N N . THR A 1 300 ? 14.474 43.631 -1.230 1.00 45.81 300 THR A N 1
ATOM 2251 C CA . THR A 1 300 ? 14.609 44.528 -0.081 1.00 45.81 300 THR A CA 1
ATOM 2252 C C . THR A 1 300 ? 15.413 45.752 -0.515 1.00 45.81 300 THR A C 1
ATOM 2254 O O . THR A 1 300 ? 16.511 45.589 -1.053 1.00 45.81 300 THR A O 1
ATOM 2257 N N . PHE A 1 301 ? 14.829 46.938 -0.335 1.00 47.88 301 PHE A N 1
ATOM 2258 C CA . PHE A 1 301 ? 15.557 48.205 -0.268 1.00 47.88 301 PHE A CA 1
ATOM 2259 C C . PHE A 1 301 ? 16.179 48.356 1.119 1.00 47.88 301 PHE A C 1
ATOM 2261 O O . PHE A 1 301 ? 15.545 47.867 2.084 1.00 47.88 301 PHE A O 1
#

Mean predicted aligned error: 9.89 Å

Solvent-accessible surface area (backbone atoms only — not comparable to full-atom values): 16711 Å² total; per-residue (Å²): 132,87,62,54,26,29,26,33,36,22,66,50,75,67,39,50,50,50,50,52,49,41,63,76,67,65,47,75,60,33,41,16,30,43,26,36,96,88,70,31,16,41,77,35,88,92,40,55,68,58,66,48,56,73,72,64,54,87,66,84,58,39,78,66,70,60,54,62,74,49,76,42,50,29,40,37,42,46,49,83,79,32,79,88,78,8,52,66,58,35,57,47,52,52,38,24,31,74,60,60,17,28,39,38,30,44,45,43,24,29,47,17,69,39,39,71,61,53,50,51,47,17,57,77,53,76,33,56,76,45,49,58,54,42,41,70,64,85,50,69,62,62,57,41,43,65,74,75,33,73,87,58,81,65,56,66,49,78,46,72,69,47,68,46,52,42,50,30,38,51,36,20,36,73,66,42,51,68,66,58,25,45,53,50,30,37,75,70,64,61,30,56,98,77,44,57,52,54,39,55,28,52,52,39,27,32,47,47,26,33,50,33,35,73,62,53,71,58,82,58,42,41,85,74,38,48,65,47,43,59,68,83,42,73,87,67,67,47,76,87,49,48,46,40,54,35,34,36,39,36,63,76,54,93,86,58,102,67,71,47,71,55,43,40,38,36,74,40,78,48,64,79,86,43,88,79,58,48,54,69,59,54,55,47,54,52,53,53,50,56,62,69,67,54,78,76,81,81,81,82,128

Radius of gyration: 21.65 Å; Cα contacts (8 Å, |Δi|>4): 530; chains: 1; bounding box: 46×70×59 Å

pLDDT: mean 81.32, std 18.97, range [33.44, 98.81]

Foldseek 3Di:
DQQFEEAEADCPPVNLVVLVVCVVVVPSYFYQKYAYPPLAMDGHLVGDDSVCVNVVNDDDHDHDDQLLPGNGQEYEAEYDEDQPQRPPSLVNLLRQLVSLHAYEYLHLRNLQAPVVVSVVSCVVSVYHYHHQNVFDHPDRDLCCCVPPVVPPQDQKDKDQTQQLLLQLLQVLLVPDQSVVSNVVCVVVVSAPPDNCCVQQVLSVLSVLSSCCCRRPVQPDHSVPAAEDGSVVCSVPSDNPWRWGFMWMWGFDDPDDPDTDIHTYTDTDTDDCPDPRNCVVVVVVVVVVVVVVPDDDPDDDD

Sequence (301 aa):
MTRPRLALVGFGSVGRALARMLLATQAPFVVTAIGTRSHGAVVHHGGIDLSLILAGTDLPRRALPPMRDLPADILVEITTLEPRTGEPALTHIREALGAGMHVVTANKGPIARAYRELDALAAAKGRLLRFEATLADCLPVFNLRRASLPLGEIRRVNGIVSSTCNFILSSCARGSTFADALSEAQRLGIAEADPRNDLEGHDAAAKATILANVLMDADIRPEDVRREPSSSHSTRCSRSTASRWVSSSTRTSPGESSCSFTIRTSTRLRTRSSPTSSRSAQARRARERARRARPAPARTF

Nearest PDB structures (foldseek):
  3c8m-assembly1_A-2  TM=8.562E-01  e=6.811E-20  Thermoplasma volcanium GSS1
  3jsa-assembly1_A-2  TM=8.538E-01  e=4.110E-19  Thermoplasma volcanium
  3ing-assembly1_A-2  TM=8.391E-01  e=2.702E-19  Thermoplasma acidophilum
  4xb1-assembly1_B  TM=8.435E-01  e=8.008E-17  Pyrococcus horikoshii OT3
  4xb2-assembly1_B  TM=8.256E-01  e=2.654E-16  Pyrococcus horikoshii OT3